Protein AF-A0A371HHB3-F1 (afdb_monomer)

Foldseek 3Di:
DADDDPPDAQQDDDDVPDAFKAKAFPCLCVVQVQDPLHEPARQQLQVLQVFGRHVAASLNSNLSLVQLLVCVVVVHDRHNQLSQQQAPNVHSQGDPPQDLPPVSNPRDPDRRNGMDIGGADPPGDSHPDPPDGRRHGDDTPPDPHDDLVNDDPSSVVVNVVVSPDDRHCVVVCVVVVHDSNVSSVVSVVVVVVVVVVVVVVVVPDDDDDDDDDDDDDD

Secondary structure (DSSP, 8-state):
-EEPPTT--TTPPPPTTPPPEEEEEHHHHHTT---SSBPHHHHHHHHHHT--TTTS-HHHHHHHHHHHHHHHHTTPPP-HHHHHTTS-TT--PPPTTT-TTGGG-SPP-SGGG-EEEEEPPTT--SBSS-SPP--S--PPP------GGGS-HHHHHHHHHHHTSPTTTHHHHHHTT--HHHHHHHHHHHHHHHHHHHHHHTTT--PPPPPPPPPPP-

pLDDT: mean 70.28, std 20.29, range [31.06, 95.81]

Structure (mmCIF, N/CA/C/O backbone):
data_AF-A0A371HHB3-F1
#
_entry.id   AF-A0A371HHB3-F1
#
loop_
_atom_site.group_PDB
_atom_site.id
_atom_site.type_symbol
_atom_site.label_atom_id
_atom_site.label_alt_id
_atom_site.label_comp_id
_atom_site.label_asym_id
_atom_site.label_entity_id
_atom_site.label_seq_id
_atom_site.pdbx_PDB_ins_code
_atom_site.Cartn_x
_atom_site.Cartn_y
_atom_site.Cartn_z
_atom_site.occupancy
_atom_site.B_iso_or_equiv
_atom_site.auth_seq_id
_atom_site.auth_comp_id
_atom_site.auth_asym_id
_atom_site.auth_atom_id
_atom_site.pdbx_PDB_model_num
ATOM 1 N N . MET A 1 1 ? -0.230 -6.325 -16.023 1.00 86.00 1 MET A N 1
ATOM 2 C CA . MET A 1 1 ? 0.873 -6.675 -15.095 1.00 86.00 1 MET A CA 1
ATOM 3 C C . MET A 1 1 ? 1.880 -7.528 -15.837 1.00 86.00 1 MET A C 1
ATOM 5 O O . MET A 1 1 ? 1.461 -8.357 -16.633 1.00 86.00 1 MET A O 1
ATOM 9 N N . VAL A 1 2 ? 3.174 -7.323 -15.610 1.00 89.88 2 VAL A N 1
ATOM 10 C CA . VAL A 1 2 ? 4.251 -8.042 -16.304 1.00 89.88 2 VAL A CA 1
ATOM 11 C C . VAL A 1 2 ? 5.181 -8.672 -15.269 1.00 89.88 2 VAL A C 1
ATOM 13 O O . VAL A 1 2 ? 5.512 -8.037 -14.265 1.00 89.88 2 VAL A O 1
ATOM 16 N N . ARG A 1 3 ? 5.600 -9.921 -15.506 1.00 88.19 3 ARG A N 1
ATOM 17 C CA . ARG A 1 3 ? 6.604 -10.589 -14.668 1.00 88.19 3 ARG A CA 1
ATOM 18 C C . ARG A 1 3 ? 7.957 -9.900 -14.805 1.00 88.19 3 ARG A C 1
ATOM 20 O O . ARG A 1 3 ? 8.366 -9.550 -15.910 1.00 88.19 3 ARG A O 1
ATOM 27 N N . CYS A 1 4 ? 8.645 -9.743 -13.682 1.00 89.75 4 CYS A N 1
ATOM 28 C CA . CYS A 1 4 ? 9.948 -9.095 -13.650 1.00 89.75 4 CYS A CA 1
ATOM 29 C C . CYS A 1 4 ? 11.053 -10.031 -14.160 1.00 89.75 4 CYS A C 1
ATOM 31 O O . CYS A 1 4 ? 10.990 -11.253 -13.995 1.00 89.75 4 CYS A O 1
ATOM 33 N N . GLY A 1 5 ? 12.082 -9.458 -14.784 1.00 87.25 5 GLY A N 1
ATOM 34 C CA . GLY A 1 5 ? 13.236 -10.220 -15.267 1.00 87.25 5 GLY A CA 1
ATOM 35 C C . GLY A 1 5 ? 1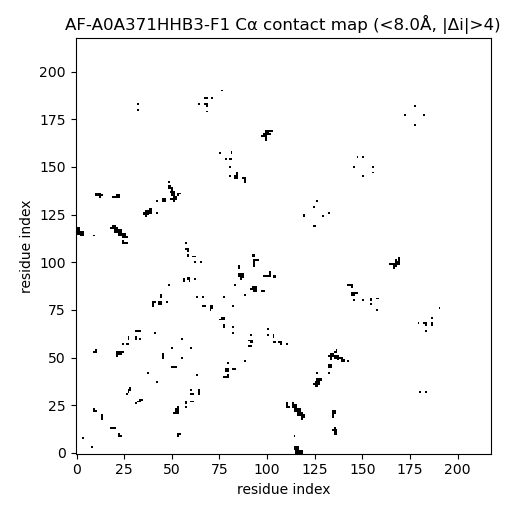4.143 -10.719 -14.132 1.00 87.25 5 GLY A C 1
ATOM 36 O O . GLY A 1 5 ? 14.167 -10.153 -13.045 1.00 87.25 5 GLY A O 1
ATOM 37 N N . LYS A 1 6 ? 14.992 -11.728 -14.394 1.00 85.75 6 LYS A N 1
ATOM 38 C CA . LYS A 1 6 ? 15.917 -12.306 -13.384 1.00 85.75 6 LYS A CA 1
ATOM 39 C C . LYS A 1 6 ? 16.879 -11.293 -12.739 1.00 85.75 6 LYS A C 1
ATOM 41 O O . LYS A 1 6 ? 17.333 -11.508 -11.622 1.00 85.75 6 LYS A O 1
ATOM 46 N N . LYS A 1 7 ? 17.230 -10.221 -13.457 1.00 89.19 7 LYS A N 1
ATOM 47 C CA . LYS A 1 7 ? 18.125 -9.148 -12.978 1.00 89.19 7 LYS A CA 1
ATOM 48 C C . LYS A 1 7 ? 17.366 -7.959 -12.385 1.00 89.19 7 LYS A C 1
ATOM 50 O O . LYS A 1 7 ? 17.982 -7.008 -11.916 1.00 89.19 7 LYS A O 1
ATOM 55 N N . GLU A 1 8 ? 16.044 -7.974 -12.466 1.00 91.69 8 GLU A N 1
ATOM 56 C CA . GLU A 1 8 ? 15.201 -6.882 -12.016 1.00 91.69 8 GLU A CA 1
ATOM 57 C C . GLU A 1 8 ? 14.979 -6.982 -10.510 1.00 91.69 8 GLU A C 1
ATOM 59 O O . GLU A 1 8 ? 14.873 -8.073 -9.952 1.00 91.69 8 GLU A O 1
ATOM 64 N N . ARG A 1 9 ? 14.954 -5.836 -9.834 1.00 92.12 9 ARG A N 1
ATOM 65 C CA . ARG A 1 9 ? 14.735 -5.753 -8.394 1.00 92.12 9 ARG A CA 1
ATOM 66 C C . ARG A 1 9 ? 13.567 -4.821 -8.144 1.00 92.12 9 ARG A C 1
ATOM 68 O O . ARG A 1 9 ? 13.422 -3.809 -8.823 1.00 92.12 9 ARG A O 1
ATOM 75 N N . VAL A 1 10 ? 12.793 -5.143 -7.115 1.00 92.62 10 VAL A N 1
ATOM 76 C CA . VAL A 1 10 ? 11.617 -4.376 -6.686 1.00 92.62 10 VAL A CA 1
ATOM 77 C C . VAL A 1 10 ? 11.928 -2.901 -6.366 1.00 92.62 10 VAL A C 1
ATOM 79 O O . VAL A 1 10 ? 11.041 -2.058 -6.409 1.00 92.62 10 VAL A O 1
ATOM 82 N N . CYS A 1 11 ? 13.191 -2.576 -6.072 1.00 92.12 11 CYS A N 1
ATOM 83 C CA . CYS A 1 11 ? 13.656 -1.223 -5.773 1.00 92.12 11 CYS A CA 1
ATOM 84 C C . CYS A 1 11 ? 14.168 -0.434 -6.988 1.00 92.12 11 CYS A C 1
ATOM 86 O O . CYS A 1 11 ? 14.592 0.707 -6.825 1.00 92.12 11 CYS A O 1
ATOM 88 N N . HIS A 1 12 ? 14.173 -1.014 -8.193 1.00 93.56 12 HIS A N 1
ATOM 89 C CA . HIS A 1 12 ? 14.644 -0.304 -9.380 1.00 93.56 12 HIS A CA 1
ATOM 90 C C . HIS A 1 12 ? 13.689 0.829 -9.782 1.00 93.56 12 HIS A C 1
ATOM 92 O O . HIS A 1 12 ? 12.468 0.701 -9.701 1.00 93.56 12 HIS A O 1
ATOM 98 N N . SER A 1 13 ? 14.263 1.920 -10.279 1.00 92.50 13 SER A N 1
ATOM 99 C CA . SER A 1 13 ? 13.524 3.017 -10.909 1.00 92.50 13 SER A CA 1
ATOM 100 C C . SER A 1 13 ? 13.445 2.825 -12.423 1.00 92.50 13 SER A C 1
ATOM 102 O O . SER A 1 13 ? 14.207 2.039 -12.994 1.00 92.50 13 SER A O 1
ATOM 104 N N . ALA A 1 14 ? 12.538 3.554 -13.076 1.00 91.25 14 ALA A N 1
ATOM 105 C CA . ALA A 1 14 ? 12.493 3.601 -14.535 1.00 91.25 14 ALA A CA 1
ATOM 106 C C . ALA A 1 14 ? 13.791 4.148 -15.130 1.00 91.25 14 ALA A C 1
ATOM 108 O O . ALA A 1 14 ? 14.405 5.074 -14.592 1.00 91.25 14 ALA A O 1
ATOM 109 N N . LYS A 1 15 ? 14.191 3.567 -16.262 1.00 90.62 15 LYS A N 1
ATOM 110 C CA . LYS A 1 15 ? 15.299 4.078 -17.071 1.00 90.62 15 LYS A CA 1
ATOM 111 C C . LYS A 1 15 ? 14.848 5.289 -17.889 1.00 90.62 15 LYS A C 1
ATOM 113 O O . LYS A 1 15 ? 13.656 5.504 -18.096 1.00 90.62 15 LYS A O 1
ATOM 118 N N . ALA A 1 16 ? 15.807 6.073 -18.380 1.00 90.50 16 ALA A N 1
ATOM 119 C CA . ALA A 1 16 ? 15.513 7.172 -19.295 1.00 90.50 16 ALA A CA 1
ATOM 120 C C . ALA A 1 16 ? 14.754 6.651 -20.531 1.00 90.50 16 ALA A C 1
ATOM 122 O O . ALA A 1 16 ? 15.181 5.676 -21.148 1.00 90.50 16 ALA A O 1
ATOM 123 N N . GLY A 1 17 ? 13.623 7.286 -20.853 1.00 87.38 17 GLY A N 1
ATOM 124 C CA . GLY A 1 17 ? 12.744 6.884 -21.957 1.00 87.38 17 GLY A CA 1
ATOM 125 C C . GLY A 1 17 ? 11.865 5.656 -21.686 1.00 87.38 17 GLY A C 1
ATOM 126 O O . GLY A 1 17 ? 11.185 5.199 -22.597 1.00 87.38 17 GLY A O 1
ATOM 127 N N . GLU A 1 18 ? 11.867 5.097 -20.469 1.00 88.69 18 GLU A N 1
ATOM 128 C CA . GLU A 1 18 ? 10.952 4.013 -20.096 1.00 88.69 18 GLU A CA 1
ATOM 129 C C . GLU A 1 18 ? 9.616 4.574 -19.591 1.00 88.69 18 GLU A C 1
ATOM 131 O O . GLU A 1 18 ? 9.581 5.494 -18.771 1.00 88.69 18 GLU A O 1
ATOM 136 N N . GLU A 1 19 ? 8.518 3.967 -20.044 1.00 88.25 19 GLU A N 1
ATOM 137 C CA . GLU A 1 19 ? 7.169 4.287 -19.574 1.00 88.25 19 GLU A CA 1
ATOM 138 C C . GLU A 1 19 ? 7.034 4.174 -18.044 1.00 88.25 19 GLU A C 1
ATOM 140 O O . GLU A 1 19 ? 7.590 3.241 -17.445 1.00 88.25 19 GLU A O 1
ATOM 145 N N . PRO A 1 20 ? 6.258 5.061 -17.388 1.00 88.25 20 PRO A N 1
ATOM 146 C CA . PRO A 1 20 ? 6.040 5.000 -15.950 1.00 88.25 20 PRO A CA 1
ATOM 147 C C . PRO A 1 20 ? 5.447 3.659 -15.504 1.00 88.25 20 PRO A C 1
ATOM 149 O O . PRO A 1 20 ? 4.460 3.162 -16.051 1.00 88.25 20 PRO A O 1
ATOM 152 N N . PHE A 1 21 ? 6.016 3.094 -14.443 1.00 92.44 21 PHE A N 1
ATOM 153 C CA . PHE A 1 21 ? 5.511 1.873 -13.827 1.00 92.44 21 PHE A CA 1
ATOM 154 C C . PHE A 1 21 ? 5.575 1.947 -12.306 1.00 92.44 21 PHE A C 1
ATOM 156 O O . PHE A 1 21 ? 6.268 2.790 -11.740 1.00 92.44 21 PHE A O 1
ATOM 163 N N . VAL A 1 22 ? 4.880 1.028 -11.643 1.00 94.00 22 VAL A N 1
ATOM 164 C CA . VAL A 1 22 ? 5.064 0.734 -10.218 1.00 94.00 22 VAL A CA 1
ATOM 165 C C . VAL A 1 22 ? 5.405 -0.739 -10.040 1.00 94.00 22 VAL A C 1
ATOM 167 O O . VAL A 1 22 ? 4.923 -1.594 -10.786 1.00 94.00 22 VAL A O 1
ATOM 170 N N . TYR A 1 23 ? 6.243 -1.048 -9.054 1.00 95.81 23 TYR A N 1
ATOM 171 C CA . TYR A 1 23 ? 6.384 -2.421 -8.574 1.00 95.81 23 TYR A CA 1
ATOM 172 C C . TYR A 1 23 ? 5.397 -2.700 -7.459 1.00 95.81 23 TYR A C 1
ATOM 174 O O . TYR A 1 23 ? 5.085 -1.813 -6.662 1.00 95.81 23 TYR A O 1
ATOM 182 N N . MET A 1 24 ? 4.989 -3.961 -7.355 1.00 95.00 24 MET A N 1
ATOM 183 C CA . MET A 1 24 ? 4.169 -4.439 -6.252 1.00 95.00 24 MET A CA 1
ATOM 184 C C . MET A 1 24 ? 4.330 -5.948 -6.067 1.00 95.00 24 MET A C 1
ATOM 186 O O . MET A 1 24 ? 4.592 -6.665 -7.034 1.00 95.00 24 MET A O 1
ATOM 190 N N . TYR A 1 25 ? 4.188 -6.435 -4.834 1.00 94.25 25 TYR A N 1
ATOM 191 C CA . TYR A 1 25 ? 4.210 -7.872 -4.562 1.00 94.25 25 TYR A CA 1
ATOM 192 C C . TYR A 1 25 ? 2.895 -8.525 -4.993 1.00 94.25 25 TYR A C 1
ATOM 194 O O . TYR A 1 25 ? 1.824 -7.973 -4.751 1.00 94.25 25 TYR A O 1
ATOM 202 N N . GLU A 1 26 ? 2.971 -9.715 -5.587 1.00 93.06 26 GLU A N 1
ATOM 203 C CA . GLU A 1 26 ? 1.796 -10.444 -6.089 1.00 93.06 26 GLU A CA 1
ATOM 204 C C . GLU A 1 26 ? 0.794 -10.753 -4.967 1.00 93.06 26 GLU A C 1
ATOM 206 O O . GLU A 1 26 ? -0.408 -10.567 -5.150 1.00 93.06 26 GLU A O 1
ATOM 211 N N . THR A 1 27 ? 1.295 -11.119 -3.778 1.00 89.25 27 THR A N 1
ATOM 212 C CA . THR A 1 27 ? 0.481 -11.395 -2.575 1.00 89.25 27 THR A CA 1
ATOM 213 C C . THR A 1 27 ? -0.476 -10.256 -2.228 1.00 89.25 27 THR A C 1
ATOM 215 O O . THR A 1 27 ? -1.581 -10.494 -1.753 1.00 89.25 27 THR A O 1
ATOM 218 N N . VAL A 1 28 ? -0.106 -9.007 -2.524 1.00 90.31 28 VAL A N 1
ATOM 219 C CA . VAL A 1 28 ? -0.945 -7.861 -2.173 1.00 90.31 28 VAL A CA 1
ATOM 220 C C . VAL A 1 28 ? -2.254 -7.857 -2.971 1.00 90.31 28 VAL A C 1
ATOM 222 O O . VAL A 1 28 ? -3.298 -7.483 -2.441 1.00 90.31 28 VAL A O 1
ATOM 225 N N . PHE A 1 29 ? -2.223 -8.351 -4.209 1.00 90.56 29 PHE A N 1
ATOM 226 C CA . PHE A 1 29 ? -3.426 -8.554 -5.015 1.00 90.56 29 PHE A CA 1
ATOM 227 C C . PHE A 1 29 ? -4.118 -9.871 -4.669 1.00 90.56 29 PHE A C 1
ATOM 229 O O . PHE A 1 29 ? -5.328 -9.894 -4.470 1.00 90.56 29 PHE A O 1
ATOM 236 N N . LEU A 1 30 ? -3.346 -10.960 -4.608 1.00 87.94 30 LEU A N 1
ATOM 237 C CA . LEU A 1 30 ? -3.886 -12.317 -4.505 1.00 87.94 30 LEU A CA 1
ATOM 238 C C . LEU A 1 30 ? -4.492 -12.614 -3.130 1.00 87.94 30 LEU A C 1
ATOM 240 O O . LEU A 1 30 ? -5.575 -13.188 -3.055 1.00 87.94 30 LEU A O 1
ATOM 244 N N . ASP A 1 31 ? -3.821 -12.192 -2.061 1.00 85.81 31 ASP A N 1
ATOM 245 C CA . ASP A 1 31 ? -4.180 -12.587 -0.697 1.00 85.81 31 ASP A CA 1
ATOM 246 C C . ASP A 1 31 ? -4.905 -11.470 0.052 1.00 85.81 31 ASP A C 1
ATOM 248 O O . ASP A 1 31 ? -5.771 -11.742 0.883 1.00 85.81 31 ASP A O 1
ATOM 252 N N . PHE A 1 32 ? -4.560 -10.207 -0.227 1.00 84.12 32 PHE A N 1
ATOM 253 C CA . PHE A 1 32 ? -5.156 -9.058 0.465 1.00 84.12 32 PHE A CA 1
ATOM 254 C C . PHE A 1 32 ? -6.222 -8.335 -0.357 1.00 84.12 32 PHE A C 1
ATOM 256 O O . PHE A 1 32 ? -6.914 -7.479 0.185 1.00 84.12 32 PHE A O 1
ATOM 263 N N . GLY A 1 33 ? -6.398 -8.676 -1.636 1.00 86.38 33 GLY A N 1
ATOM 264 C CA . GLY A 1 33 ? -7.476 -8.123 -2.455 1.00 86.38 33 GLY A CA 1
ATOM 265 C C . GLY A 1 33 ? -7.326 -6.634 -2.776 1.00 86.38 33 GLY A C 1
ATOM 266 O O . GLY A 1 33 ? -8.319 -5.979 -3.095 1.00 86.38 33 GLY A O 1
ATOM 267 N N . VAL A 1 34 ? -6.107 -6.085 -2.709 1.00 90.56 34 VAL A N 1
ATOM 268 C CA . VAL A 1 34 ? -5.832 -4.748 -3.254 1.00 90.56 34 VAL A CA 1
ATOM 269 C C . VAL A 1 34 ? -6.084 -4.789 -4.756 1.00 90.56 34 VAL A C 1
ATOM 271 O O . VAL A 1 34 ? -5.805 -5.786 -5.416 1.00 90.56 34 VAL A O 1
ATOM 274 N N . THR A 1 35 ? -6.619 -3.712 -5.319 1.00 91.62 35 THR A N 1
ATOM 275 C CA . THR A 1 35 ? -6.906 -3.628 -6.757 1.00 91.62 35 THR A CA 1
ATOM 276 C C . THR A 1 35 ? -6.441 -2.287 -7.297 1.00 91.62 35 THR A C 1
ATOM 278 O O . THR A 1 35 ? -6.228 -1.356 -6.529 1.00 91.62 35 THR A O 1
ATOM 281 N N . LEU A 1 36 ? -6.277 -2.201 -8.616 1.00 90.75 36 LEU A N 1
ATOM 282 C CA . LEU A 1 36 ? -5.957 -0.952 -9.296 1.00 90.75 36 LEU A CA 1
ATOM 283 C C . LEU A 1 36 ? -7.179 -0.410 -10.052 1.00 90.75 36 LEU A C 1
ATOM 285 O O . LEU A 1 36 ? -7.973 -1.218 -10.543 1.00 90.75 36 LEU A O 1
ATOM 289 N N . PRO A 1 37 ? -7.299 0.922 -10.200 1.00 91.88 37 PRO A N 1
ATOM 290 C CA . PRO A 1 37 ? -6.448 1.940 -9.570 1.00 91.88 37 PRO A CA 1
ATOM 291 C C . PRO A 1 37 ? -6.598 1.968 -8.035 1.00 91.88 37 PRO A C 1
ATOM 293 O O . PRO A 1 37 ? -7.651 1.596 -7.519 1.00 91.88 37 PRO A O 1
ATOM 296 N N . PHE A 1 38 ? -5.546 2.384 -7.319 1.00 91.81 38 PHE A N 1
ATOM 297 C CA . PHE A 1 38 ? -5.590 2.599 -5.869 1.00 91.81 38 PHE A CA 1
ATOM 298 C C . PHE A 1 38 ? -6.654 3.636 -5.522 1.00 91.81 38 PHE A C 1
ATOM 300 O O . PHE A 1 38 ? -6.785 4.652 -6.217 1.00 91.81 38 PHE A O 1
ATOM 307 N N . ASP A 1 39 ? -7.393 3.389 -4.444 1.00 90.81 39 ASP A N 1
ATOM 308 C CA . ASP A 1 39 ? -8.378 4.354 -3.963 1.00 90.81 39 ASP A CA 1
ATOM 309 C C . ASP A 1 39 ? -7.726 5.531 -3.218 1.00 90.81 39 ASP A C 1
ATOM 311 O O . ASP A 1 39 ? -6.532 5.522 -2.916 1.00 90.81 39 ASP A O 1
ATOM 315 N N . PHE A 1 4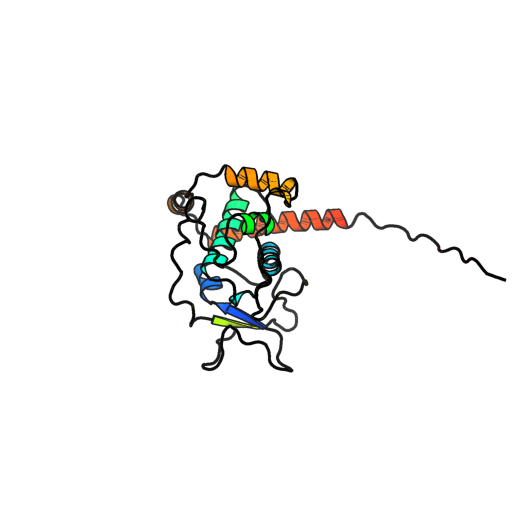0 ? -8.519 6.568 -2.933 1.00 90.31 40 PHE A N 1
ATOM 316 C CA . PHE A 1 40 ? -8.042 7.778 -2.256 1.00 90.31 40 PHE A CA 1
ATOM 317 C C . PHE A 1 40 ? -7.356 7.481 -0.920 1.00 90.31 40 PHE A C 1
ATOM 319 O O . PHE A 1 40 ? -6.317 8.053 -0.617 1.00 90.31 40 PHE A O 1
ATOM 326 N N . PHE A 1 41 ? -7.898 6.550 -0.140 1.00 89.62 41 PHE A N 1
ATOM 327 C CA . PHE A 1 41 ? -7.367 6.236 1.178 1.00 89.62 41 PHE A CA 1
ATOM 328 C C . PHE A 1 41 ? -6.016 5.511 1.095 1.00 89.62 41 PHE A C 1
ATOM 330 O O . PHE A 1 41 ? -5.088 5.840 1.833 1.00 89.62 41 PHE A O 1
ATOM 337 N N . GLU A 1 42 ? -5.874 4.550 0.182 1.00 91.88 42 GLU A N 1
ATOM 338 C CA . GLU A 1 42 ? -4.604 3.861 -0.074 1.00 91.88 42 GLU A CA 1
ATOM 339 C C . GLU A 1 42 ? -3.524 4.843 -0.553 1.00 91.88 42 GLU A C 1
ATOM 341 O O . GLU A 1 42 ? -2.379 4.784 -0.095 1.00 91.88 42 GLU A O 1
ATOM 346 N N . VAL A 1 43 ? -3.899 5.775 -1.433 1.00 91.62 43 VAL A N 1
ATOM 347 C CA . VAL A 1 43 ? -3.019 6.840 -1.934 1.00 91.62 43 VAL A CA 1
ATOM 348 C C . VAL A 1 43 ? -2.591 7.779 -0.809 1.00 91.62 43 VAL A C 1
ATOM 350 O O . VAL A 1 43 ? -1.391 7.998 -0.643 1.00 91.62 43 VAL A O 1
ATOM 353 N N . ASP A 1 44 ? -3.530 8.249 0.015 1.00 89.44 44 ASP A N 1
ATOM 354 C CA . ASP A 1 44 ? -3.252 9.135 1.149 1.00 89.44 44 ASP A CA 1
ATOM 355 C C . ASP A 1 44 ? -2.291 8.489 2.152 1.00 89.44 44 ASP A C 1
ATOM 357 O O . ASP A 1 44 ? -1.374 9.143 2.653 1.00 89.44 44 ASP A O 1
ATOM 361 N N . VAL A 1 45 ? -2.454 7.189 2.432 1.00 88.81 45 VAL A N 1
ATOM 362 C CA . VAL A 1 45 ? -1.530 6.450 3.305 1.00 88.81 45 VAL A CA 1
ATOM 363 C C . VAL A 1 45 ? -0.129 6.415 2.696 1.00 88.81 45 VAL A C 1
ATOM 365 O O . VAL A 1 45 ? 0.847 6.716 3.384 1.00 88.81 45 VAL A O 1
ATOM 368 N N . LEU A 1 46 ? 0.002 6.096 1.407 1.00 90.25 46 LEU A N 1
ATOM 369 C CA . LEU A 1 46 ? 1.303 6.063 0.733 1.00 90.25 46 LEU A CA 1
ATOM 370 C C . LEU A 1 46 ? 1.960 7.450 0.652 1.00 90.25 46 LEU A C 1
ATOM 372 O O . LEU A 1 46 ? 3.176 7.559 0.827 1.00 90.25 46 LEU A O 1
ATOM 376 N N . HIS A 1 47 ? 1.184 8.516 0.437 1.00 88.81 47 HIS A N 1
ATOM 377 C CA . HIS A 1 47 ? 1.679 9.895 0.462 1.00 88.81 47 HIS A CA 1
ATOM 378 C C . HIS A 1 47 ? 2.131 10.319 1.850 1.00 88.81 47 HIS A C 1
ATOM 380 O O . HIS A 1 47 ? 3.223 10.872 1.980 1.00 88.81 47 HIS A O 1
ATOM 386 N N . MET A 1 48 ? 1.341 10.013 2.877 1.00 86.19 48 MET A N 1
ATOM 387 C CA . MET A 1 48 ? 1.680 10.312 4.266 1.00 86.19 48 MET A CA 1
ATOM 388 C C . MET A 1 48 ? 2.967 9.606 4.697 1.00 86.19 48 MET A C 1
ATOM 390 O O . MET A 1 48 ? 3.809 10.201 5.368 1.00 86.19 48 MET A O 1
ATOM 394 N N . LEU A 1 49 ? 3.146 8.354 4.272 1.00 84.31 49 LEU A N 1
ATOM 395 C CA . LEU A 1 49 ? 4.371 7.594 4.507 1.00 84.31 49 LEU A CA 1
ATOM 396 C C . LEU A 1 49 ? 5.525 8.035 3.594 1.00 84.31 49 LEU A C 1
ATOM 398 O O . LEU A 1 49 ? 6.680 7.761 3.898 1.00 84.31 49 LEU A O 1
ATOM 402 N N . GLY A 1 50 ? 5.240 8.698 2.473 1.00 88.94 50 GLY A N 1
ATOM 403 C CA . GLY A 1 50 ? 6.228 9.131 1.486 1.00 88.94 50 GLY A CA 1
ATOM 404 C C . GLY A 1 50 ? 6.845 8.001 0.649 1.00 88.94 50 GLY A C 1
ATOM 405 O O . GLY A 1 50 ? 7.787 8.259 -0.108 1.00 88.94 50 GLY A O 1
ATOM 406 N N . ILE A 1 51 ? 6.315 6.779 0.729 1.00 90.50 51 ILE A N 1
ATOM 407 C CA . ILE A 1 51 ? 6.912 5.561 0.158 1.00 90.50 51 ILE A CA 1
ATOM 408 C C . ILE A 1 51 ? 6.150 5.034 -1.061 1.00 90.50 51 ILE A C 1
ATOM 410 O O . ILE A 1 51 ? 4.956 5.268 -1.216 1.00 90.50 51 ILE A O 1
ATOM 414 N N . ALA A 1 52 ? 6.830 4.272 -1.919 1.00 93.81 52 ALA A N 1
ATOM 415 C CA . ALA A 1 52 ? 6.190 3.580 -3.038 1.00 93.81 52 ALA A CA 1
ATOM 416 C C . ALA A 1 52 ? 5.380 2.345 -2.599 1.00 93.81 52 ALA A C 1
ATOM 418 O O . ALA A 1 52 ? 5.720 1.726 -1.587 1.00 93.81 52 ALA A O 1
ATOM 419 N N . PRO A 1 53 ? 4.382 1.896 -3.393 1.00 94.31 53 PRO A N 1
ATOM 420 C CA . PRO A 1 53 ? 3.565 0.719 -3.081 1.00 94.31 53 PRO A CA 1
ATOM 421 C C . PRO A 1 53 ? 4.354 -0.534 -2.690 1.00 94.31 53 PRO A C 1
ATOM 423 O O . PRO A 1 53 ? 3.972 -1.251 -1.768 1.00 94.31 53 PRO A O 1
ATOM 426 N N . SER A 1 54 ? 5.472 -0.799 -3.372 1.00 93.69 54 SER A N 1
ATOM 427 C CA . SER A 1 54 ? 6.328 -1.961 -3.100 1.00 93.69 54 SER A CA 1
ATOM 428 C C . SER A 1 54 ? 7.268 -1.810 -1.905 1.00 93.69 54 SER A C 1
ATOM 430 O O . SER A 1 54 ? 7.848 -2.805 -1.467 1.00 93.69 54 SER A O 1
ATOM 432 N N . GLN A 1 55 ? 7.459 -0.593 -1.392 1.00 92.88 55 GLN A N 1
ATOM 433 C CA . GLN A 1 55 ? 8.191 -0.380 -0.142 1.00 92.88 55 GLN A CA 1
ATOM 434 C C . GLN A 1 55 ? 7.334 -0.752 1.062 1.00 92.88 55 GLN A C 1
ATOM 436 O O . GLN A 1 55 ? 7.868 -1.180 2.085 1.00 92.88 55 GLN A O 1
ATOM 441 N N . LEU A 1 56 ? 6.012 -0.615 0.938 1.00 90.25 56 LEU A N 1
ATOM 442 C CA . LEU A 1 56 ? 5.091 -1.040 1.973 1.00 90.25 56 LEU A CA 1
ATOM 443 C C . LEU A 1 56 ? 5.096 -2.572 2.078 1.00 90.25 56 LEU A C 1
ATOM 445 O O . LEU A 1 56 ? 4.844 -3.295 1.111 1.00 90.25 56 LEU A O 1
ATOM 449 N N . HIS A 1 57 ? 5.403 -3.070 3.275 1.00 87.38 57 HIS A N 1
ATOM 450 C CA . HIS A 1 57 ? 5.435 -4.502 3.559 1.00 87.38 57 HIS A CA 1
ATOM 451 C C . HIS A 1 57 ? 4.042 -5.135 3.354 1.00 87.38 57 HIS A C 1
ATOM 453 O O . HIS A 1 57 ? 3.046 -4.490 3.685 1.00 87.38 57 HIS A O 1
ATOM 459 N N . PRO A 1 58 ? 3.940 -6.404 2.906 1.00 86.81 58 PRO A N 1
ATOM 460 C CA . PRO A 1 58 ? 2.673 -7.139 2.821 1.00 86.81 58 PRO A CA 1
ATOM 461 C C . PRO A 1 58 ? 1.774 -7.003 4.060 1.00 86.81 58 PRO A C 1
ATOM 463 O O . PRO A 1 58 ? 0.602 -6.679 3.929 1.00 86.81 58 PRO A O 1
ATOM 466 N N . ASN A 1 59 ? 2.325 -7.146 5.269 1.00 80.69 59 ASN A N 1
ATOM 467 C CA . ASN A 1 59 ? 1.571 -6.920 6.515 1.00 80.69 59 ASN A CA 1
ATOM 468 C C . ASN A 1 59 ? 0.951 -5.518 6.608 1.00 80.69 59 ASN A C 1
ATOM 470 O O . ASN A 1 59 ? -0.167 -5.394 7.092 1.00 80.69 59 ASN A O 1
ATOM 474 N N . GLY A 1 60 ? 1.638 -4.486 6.115 1.00 82.75 60 GLY A N 1
ATOM 475 C CA . GLY A 1 60 ? 1.089 -3.135 6.087 1.00 82.75 60 GLY A CA 1
ATOM 476 C C . GLY A 1 60 ? -0.062 -2.986 5.108 1.00 82.75 60 GLY A C 1
ATOM 477 O O . GLY A 1 60 ? -1.076 -2.387 5.441 1.00 82.75 60 GLY A O 1
ATOM 478 N N . TRP A 1 61 ? 0.034 -3.614 3.937 1.00 88.75 61 TRP A N 1
ATOM 479 C CA . TRP A 1 61 ? -1.104 -3.703 3.021 1.00 88.75 61 TRP A CA 1
ATOM 480 C C . TRP A 1 61 ? -2.289 -4.452 3.636 1.00 88.75 61 TRP A C 1
ATOM 482 O O . TRP A 1 61 ? -3.429 -4.011 3.510 1.00 88.75 61 TRP A O 1
ATOM 492 N N . ALA A 1 62 ? -2.029 -5.547 4.349 1.00 82.62 62 ALA A N 1
ATOM 493 C CA . ALA A 1 62 ? -3.065 -6.298 5.044 1.00 82.62 62 ALA A CA 1
ATOM 494 C C . ALA A 1 62 ? -3.740 -5.463 6.150 1.00 82.62 62 ALA A C 1
ATOM 496 O O . ALA A 1 62 ? -4.965 -5.478 6.267 1.00 82.62 62 ALA A O 1
ATOM 497 N N . ALA A 1 63 ? -2.963 -4.680 6.906 1.00 80.69 63 ALA A N 1
ATOM 498 C CA . ALA A 1 63 ? -3.475 -3.748 7.907 1.00 80.69 63 ALA A CA 1
ATOM 499 C C . ALA A 1 63 ? -4.357 -2.653 7.283 1.00 80.69 63 ALA A C 1
ATOM 501 O O . ALA A 1 63 ? -5.458 -2.409 7.776 1.00 80.69 63 ALA A O 1
ATOM 502 N N . ILE A 1 64 ? -3.939 -2.065 6.154 1.00 86.00 64 ILE A N 1
ATOM 503 C CA . ILE A 1 64 ? -4.746 -1.099 5.387 1.00 86.00 64 ILE A CA 1
ATOM 504 C C . ILE A 1 64 ? -6.100 -1.712 5.000 1.00 86.00 64 ILE A C 1
ATOM 506 O O . ILE A 1 64 ? -7.139 -1.099 5.241 1.00 86.00 64 ILE A O 1
ATOM 510 N N . GLN A 1 65 ? -6.122 -2.932 4.452 1.00 86.00 65 GLN A N 1
ATOM 511 C CA . GLN A 1 65 ? -7.380 -3.584 4.055 1.00 86.00 65 GLN A CA 1
ATOM 512 C C . GLN A 1 65 ? -8.267 -3.928 5.255 1.00 86.00 65 GLN A C 1
ATOM 514 O O . GLN A 1 65 ? -9.477 -3.701 5.226 1.00 86.00 65 GLN A O 1
ATOM 519 N N . ALA A 1 66 ? -7.675 -4.429 6.337 1.00 79.38 66 ALA A N 1
ATOM 520 C CA . ALA A 1 66 ? -8.411 -4.734 7.555 1.00 79.38 66 ALA A CA 1
ATOM 521 C C . ALA A 1 66 ? -9.003 -3.465 8.196 1.00 79.38 66 ALA A C 1
ATOM 523 O O . ALA A 1 66 ? -10.140 -3.480 8.671 1.00 79.38 66 ALA A O 1
ATOM 524 N N . PHE A 1 67 ? -8.282 -2.343 8.140 1.00 81.62 67 PHE A N 1
ATOM 525 C CA . PHE A 1 67 ? -8.778 -1.048 8.590 1.00 81.62 67 PHE A CA 1
ATOM 526 C C . PHE A 1 67 ? -9.967 -0.556 7.759 1.00 81.62 67 PHE A C 1
ATOM 528 O O . PHE A 1 67 ? -10.969 -0.147 8.340 1.00 81.62 67 PHE A O 1
ATOM 535 N N . LYS A 1 68 ? -9.920 -0.672 6.422 1.00 84.06 68 LYS A N 1
ATOM 536 C CA . LYS A 1 68 ? -11.062 -0.328 5.545 1.00 84.06 68 LYS A CA 1
ATOM 537 C C . LYS A 1 68 ? -12.325 -1.083 5.947 1.00 84.06 68 LYS A C 1
ATOM 539 O O . LYS A 1 68 ? -13.403 -0.500 5.998 1.00 84.06 68 LYS A O 1
ATOM 544 N N . VAL A 1 69 ? -12.180 -2.369 6.262 1.00 81.12 69 VAL A N 1
ATOM 545 C CA . VAL A 1 69 ? -13.279 -3.217 6.736 1.00 81.12 69 VAL A CA 1
ATOM 546 C C . VAL A 1 69 ? -13.833 -2.732 8.075 1.00 81.12 69 VAL A C 1
ATOM 548 O O . VAL A 1 69 ? -15.047 -2.623 8.220 1.00 81.12 69 VAL A O 1
ATOM 551 N N . VAL A 1 70 ? -12.973 -2.414 9.044 1.00 77.69 70 VAL A N 1
ATOM 552 C CA . VAL A 1 70 ? -13.420 -1.898 10.348 1.00 77.69 70 VAL A CA 1
ATOM 553 C C . VAL A 1 70 ? -14.150 -0.564 10.193 1.00 77.69 70 VAL A C 1
ATOM 555 O O . VAL A 1 70 ? -15.242 -0.411 10.731 1.00 77.69 70 VAL A O 1
ATOM 558 N N . CYS A 1 71 ? -13.593 0.369 9.419 1.00 79.94 71 CYS A N 1
ATOM 559 C CA . CYS A 1 71 ? -14.233 1.647 9.116 1.00 79.94 71 CYS A CA 1
ATOM 560 C C . CYS A 1 71 ? -15.601 1.462 8.458 1.00 79.94 71 CYS A C 1
ATOM 562 O O . CYS A 1 71 ? -16.556 2.113 8.869 1.00 79.94 71 CYS A O 1
ATOM 564 N N . LEU A 1 72 ? -15.725 0.524 7.513 1.00 81.88 72 LEU A N 1
ATOM 565 C CA . LEU A 1 72 ? -17.009 0.210 6.892 1.00 81.88 72 LEU A CA 1
ATOM 566 C C . LEU A 1 72 ? -18.046 -0.259 7.916 1.00 81.88 72 LEU A C 1
ATOM 568 O O . LEU A 1 72 ? -19.172 0.223 7.901 1.00 81.88 72 LEU A O 1
ATOM 572 N N . VAL A 1 73 ? -17.676 -1.202 8.788 1.00 76.31 73 VAL A N 1
ATOM 573 C CA . VAL A 1 73 ? -18.582 -1.750 9.812 1.00 76.31 73 VAL A CA 1
ATOM 574 C C . VAL A 1 73 ? -19.016 -0.674 10.810 1.00 76.31 73 VAL A C 1
ATOM 576 O O . VAL A 1 73 ? -20.122 -0.737 11.333 1.00 76.31 73 VAL A O 1
ATOM 579 N N . LEU A 1 74 ? -18.155 0.311 11.059 1.00 76.50 74 LEU A N 1
ATOM 580 C CA . LEU A 1 74 ? -18.437 1.451 11.929 1.00 76.50 74 LEU A CA 1
ATOM 581 C C . LEU A 1 74 ? -19.068 2.649 11.211 1.00 76.50 74 LEU A C 1
ATOM 583 O O . LEU A 1 74 ? -19.303 3.668 11.851 1.00 76.50 74 LEU A O 1
ATOM 587 N N . GLU A 1 75 ? -19.305 2.553 9.901 1.00 82.62 75 GLU A N 1
ATOM 588 C CA . GLU A 1 75 ? -19.820 3.639 9.052 1.00 82.62 75 GLU A CA 1
ATOM 589 C C . GLU A 1 75 ? -18.968 4.928 9.060 1.00 82.62 75 GLU A C 1
ATOM 591 O O . GLU A 1 75 ? -19.424 6.013 8.670 1.00 82.62 75 GLU A O 1
ATOM 596 N N . VAL A 1 76 ? -17.694 4.785 9.431 1.00 80.25 76 VAL A N 1
ATOM 597 C CA . VAL A 1 76 ? -16.678 5.840 9.448 1.00 80.25 76 VAL A CA 1
ATOM 598 C C . VAL A 1 76 ? -15.900 5.834 8.138 1.00 80.25 76 VAL A C 1
ATOM 600 O O . VAL A 1 76 ? -15.628 4.784 7.554 1.00 80.25 76 VAL A O 1
ATOM 603 N N . LEU A 1 77 ? -15.503 7.016 7.669 1.00 83.56 77 LEU A N 1
ATOM 604 C CA . LEU A 1 77 ? -14.652 7.120 6.491 1.00 83.56 77 LEU A CA 1
ATOM 605 C C . LEU A 1 77 ? -13.198 6.768 6.864 1.00 83.56 77 LEU A C 1
ATOM 607 O O . LEU A 1 77 ? -12.646 7.364 7.790 1.00 83.56 77 LEU A O 1
ATOM 611 N N . PRO A 1 78 ? -12.539 5.828 6.164 1.00 83.62 78 PRO A N 1
ATOM 612 C CA . PRO A 1 78 ? -11.137 5.543 6.430 1.00 83.62 78 PRO A CA 1
ATOM 613 C C . PRO A 1 78 ? -10.266 6.758 6.076 1.00 83.62 78 PRO A C 1
ATOM 615 O O . PRO A 1 78 ? -10.432 7.366 5.021 1.00 83.62 78 PRO A O 1
ATOM 618 N N . SER A 1 79 ? -9.323 7.104 6.957 1.00 82.00 79 SER A N 1
ATOM 619 C CA . SER A 1 79 ? -8.410 8.241 6.790 1.00 82.00 79 SER A CA 1
ATOM 620 C C . SER A 1 79 ? -6.975 7.846 7.134 1.00 82.00 79 SER A C 1
ATOM 622 O O . SER A 1 79 ? -6.730 7.123 8.102 1.00 82.00 79 SER A O 1
ATOM 624 N N . ALA A 1 80 ? -6.003 8.349 6.369 1.00 79.38 80 ALA A N 1
ATOM 625 C CA . ALA A 1 80 ? -4.584 8.092 6.615 1.00 79.38 80 ALA A CA 1
ATOM 626 C C . ALA A 1 80 ? -4.111 8.595 7.995 1.00 79.38 80 ALA A C 1
ATOM 628 O O . ALA A 1 80 ? -3.214 8.025 8.617 1.00 79.38 80 ALA A O 1
ATOM 629 N N . SER A 1 81 ? -4.741 9.646 8.522 1.00 70.75 81 SER A N 1
ATOM 630 C CA . SER A 1 81 ? -4.404 10.204 9.834 1.00 70.75 81 SER A CA 1
ATOM 631 C C . SER A 1 81 ? -4.800 9.282 10.990 1.00 70.75 81 SER A C 1
ATOM 633 O O . SER A 1 81 ? -4.118 9.251 12.014 1.00 70.75 81 SER A O 1
ATOM 635 N N . THR A 1 82 ? -5.889 8.523 10.841 1.00 65.94 82 THR A N 1
ATOM 636 C CA . THR A 1 82 ? -6.378 7.597 11.873 1.00 65.94 82 THR A CA 1
ATOM 637 C C . THR A 1 82 ? -5.733 6.213 11.765 1.00 65.94 82 THR A C 1
ATOM 639 O O . THR A 1 82 ? -5.591 5.543 12.790 1.00 65.94 82 THR A O 1
ATOM 642 N N . THR A 1 83 ? -5.247 5.807 10.583 1.00 61.19 83 THR A N 1
ATOM 643 C CA . THR A 1 83 ? -4.441 4.580 10.431 1.00 61.19 83 THR A CA 1
ATOM 644 C C . THR A 1 83 ? -3.044 4.705 11.014 1.00 61.19 83 THR A C 1
ATOM 646 O O . THR A 1 83 ? -2.625 3.870 11.813 1.00 61.19 83 THR A O 1
ATOM 649 N N . THR A 1 84 ? -2.315 5.754 10.633 1.00 57.72 84 THR A N 1
ATOM 650 C CA . THR A 1 84 ? -0.890 5.916 10.965 1.00 57.72 84 THR A CA 1
ATOM 651 C C . THR A 1 84 ? -0.641 6.237 12.435 1.00 57.72 84 THR A C 1
ATOM 653 O O . THR A 1 84 ? 0.466 6.050 12.932 1.00 57.72 84 THR A O 1
ATOM 656 N N . LEU A 1 85 ? -1.672 6.671 13.164 1.00 54.00 85 LEU A N 1
ATOM 657 C CA . LEU A 1 85 ? -1.610 6.856 14.611 1.00 54.00 85 LEU A CA 1
ATOM 658 C C . LEU A 1 85 ? -1.587 5.522 15.384 1.00 54.00 85 LEU A C 1
ATOM 660 O O . LEU A 1 85 ? -1.100 5.481 16.513 1.00 54.00 85 LEU A O 1
ATOM 664 N N . ARG A 1 86 ? -2.110 4.429 14.808 1.00 52.16 86 ARG A N 1
ATOM 665 C CA . ARG A 1 86 ? -2.156 3.114 15.474 1.00 52.16 86 ARG A CA 1
ATOM 666 C C . ARG A 1 86 ? -0.918 2.249 15.229 1.00 52.16 86 ARG A C 1
ATOM 668 O O . ARG A 1 86 ? -0.691 1.319 16.003 1.00 52.16 86 ARG A O 1
ATOM 675 N N . GLU A 1 87 ? -0.122 2.536 14.201 1.00 50.19 87 GLU A N 1
ATOM 676 C CA . GLU A 1 87 ? 0.956 1.654 13.740 1.00 50.19 87 GLU A CA 1
ATOM 677 C C . GLU A 1 87 ? 2.282 2.411 13.607 1.00 50.19 87 GLU A C 1
ATOM 679 O O . GLU A 1 87 ? 2.373 3.460 12.973 1.00 50.19 87 GLU A O 1
ATOM 684 N N . SER A 1 88 ? 3.330 1.902 14.262 1.00 43.16 88 SER A N 1
ATOM 685 C CA . SER A 1 88 ? 4.651 2.534 14.260 1.00 43.16 88 SER A CA 1
ATOM 686 C C . SER A 1 88 ? 5.300 2.399 12.887 1.00 43.16 88 SER A C 1
ATOM 688 O O . SER A 1 88 ? 5.222 1.385 12.217 1.00 43.16 88 SER A O 1
ATOM 690 N N . ILE A 1 89 ? 6.015 3.420 12.459 1.00 44.25 89 ILE A N 1
ATOM 691 C CA . ILE A 1 89 ? 6.163 3.701 11.027 1.00 44.25 89 ILE A CA 1
ATOM 692 C C . ILE A 1 89 ? 7.330 2.908 10.414 1.00 44.25 89 ILE A C 1
ATOM 694 O O . ILE A 1 89 ? 7.494 2.819 9.203 1.00 44.25 89 ILE A O 1
ATOM 698 N N . ASN A 1 90 ? 8.118 2.243 11.258 1.00 39.59 90 ASN A N 1
ATOM 699 C CA . ASN A 1 90 ? 9.212 1.388 10.810 1.00 39.59 90 ASN A CA 1
ATOM 700 C C . ASN A 1 90 ? 8.732 -0.014 10.420 1.00 39.59 90 ASN A C 1
ATOM 702 O O . ASN A 1 90 ? 9.445 -0.735 9.728 1.00 39.59 90 ASN A O 1
ATOM 706 N N . GLN A 1 91 ? 7.535 -0.403 10.858 1.00 47.19 91 GLN A N 1
ATOM 707 C CA . GLN A 1 91 ? 6.874 -1.653 10.522 1.00 47.19 91 GLN A CA 1
ATOM 708 C C . GLN A 1 91 ? 5.387 -1.403 10.767 1.00 47.19 91 GLN A C 1
ATOM 710 O O . GLN A 1 91 ? 5.023 -1.257 11.929 1.00 47.19 91 GLN A O 1
ATOM 715 N N . LEU A 1 92 ? 4.518 -1.435 9.747 1.00 47.16 92 LEU A N 1
ATOM 716 C CA . LEU A 1 92 ? 3.085 -1.724 9.961 1.00 47.16 92 LEU A CA 1
ATOM 717 C C . LEU A 1 92 ? 2.920 -3.171 10.490 1.00 47.16 92 LEU A C 1
ATOM 719 O O . LEU A 1 92 ? 2.294 -4.043 9.890 1.00 47.16 92 LEU A O 1
ATOM 723 N N . ALA A 1 93 ? 3.616 -3.456 11.582 1.00 38.47 93 ALA A N 1
ATOM 724 C CA . ALA A 1 93 ? 3.417 -4.530 12.503 1.00 38.47 93 ALA A CA 1
ATOM 725 C C . ALA A 1 93 ? 2.527 -3.925 13.599 1.00 38.47 93 ALA A C 1
ATOM 727 O O . ALA A 1 93 ? 2.858 -2.868 14.147 1.00 38.47 93 ALA A O 1
ATOM 728 N N . PRO A 1 94 ? 1.397 -4.566 13.917 1.00 38.50 94 PRO A N 1
ATOM 729 C CA . PRO A 1 94 ? 0.534 -4.137 15.004 1.00 38.50 94 PRO A CA 1
ATOM 730 C C . PRO A 1 94 ? 1.357 -3.982 16.287 1.00 38.50 94 PRO A C 1
ATOM 732 O O . PRO A 1 94 ? 2.069 -4.908 16.683 1.00 38.50 94 PRO A O 1
ATOM 735 N N . LEU A 1 95 ? 1.270 -2.816 16.931 1.00 37.66 95 LEU A N 1
ATOM 736 C CA . LEU A 1 95 ? 1.965 -2.554 18.189 1.00 37.66 95 LEU A CA 1
ATOM 737 C C . LEU A 1 95 ? 1.567 -3.629 19.227 1.00 37.66 95 LEU A C 1
ATOM 739 O O . LEU A 1 95 ? 0.367 -3.883 19.418 1.00 37.66 95 LEU A O 1
ATOM 743 N N . PRO A 1 96 ? 2.530 -4.272 19.913 1.00 35.78 96 PRO A N 1
ATOM 744 C CA . PRO A 1 96 ? 2.204 -5.195 20.986 1.00 35.78 96 PRO A CA 1
ATOM 745 C C . PRO 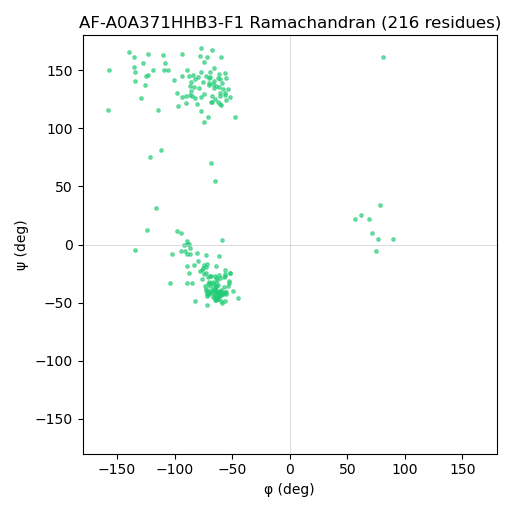A 1 96 ? 1.536 -4.398 22.114 1.00 35.78 96 PRO A C 1
ATOM 747 O O . PRO A 1 96 ? 2.084 -3.410 22.592 1.00 35.78 96 PRO A O 1
ATOM 750 N N . ASN A 1 97 ? 0.337 -4.834 22.507 1.00 43.09 97 ASN A N 1
ATOM 751 C CA . ASN A 1 97 ? -0.546 -4.279 23.549 1.00 43.09 97 ASN A CA 1
ATOM 752 C C . ASN A 1 97 ? -1.587 -3.208 23.163 1.00 43.09 97 ASN A C 1
ATOM 754 O O . ASN A 1 97 ? -2.330 -2.781 24.046 1.00 43.09 97 ASN A O 1
ATOM 758 N N . THR A 1 98 ? -1.763 -2.844 21.885 1.00 47.47 98 THR A N 1
ATOM 759 C CA . THR A 1 98 ? -2.861 -1.921 21.479 1.00 47.47 98 THR A CA 1
ATOM 760 C C . THR A 1 98 ? -3.673 -2.341 20.242 1.00 47.47 98 THR A C 1
ATOM 762 O O . THR A 1 98 ? -4.653 -1.678 19.901 1.00 47.47 98 THR A O 1
ATOM 765 N N . GLY A 1 99 ? -3.315 -3.430 19.555 1.00 53.25 99 GLY A N 1
ATOM 766 C CA . GLY A 1 99 ? -3.810 -3.694 18.199 1.00 53.25 99 GLY A CA 1
ATOM 767 C C . GLY A 1 99 ? -5.177 -4.387 18.083 1.00 53.25 99 GLY A C 1
ATOM 768 O O . GLY A 1 99 ? -5.370 -5.503 18.562 1.00 53.25 99 GLY A O 1
ATOM 769 N N . LEU A 1 100 ? -6.085 -3.796 17.300 1.00 50.88 100 LEU A N 1
ATOM 770 C CA . LEU A 1 100 ? -7.236 -4.481 16.681 1.00 50.88 100 LEU A CA 1
ATOM 771 C C . LEU A 1 100 ? -6.811 -5.682 15.816 1.00 50.88 100 LEU A C 1
ATOM 773 O O . LEU A 1 100 ? -7.543 -6.661 15.690 1.00 50.88 100 LEU A O 1
ATOM 777 N N . PHE A 1 101 ? -5.589 -5.622 15.289 1.00 55.16 101 PHE A N 1
ATOM 778 C CA . PHE A 1 101 ? -5.081 -6.450 14.201 1.00 55.16 101 PHE A CA 1
ATOM 779 C C . PHE A 1 101 ? -3.922 -7.364 14.616 1.00 55.16 101 PHE A C 1
ATOM 781 O O . PHE A 1 101 ? -3.070 -7.684 13.797 1.00 55.16 101 PHE A O 1
ATOM 788 N N . THR A 1 102 ? -3.871 -7.828 15.871 1.00 53.78 102 THR A N 1
ATOM 789 C CA . THR A 1 102 ? -2.781 -8.700 16.369 1.00 53.78 102 THR A CA 1
ATOM 790 C C . THR A 1 102 ? -2.501 -9.934 15.499 1.00 53.78 102 THR A C 1
ATOM 792 O O . THR A 1 102 ? -1.370 -10.409 15.474 1.00 53.78 102 THR A O 1
ATOM 795 N N . SER A 1 103 ? -3.469 -10.428 14.719 1.00 47.00 103 SER A N 1
ATOM 796 C CA . SER A 1 103 ? -3.259 -11.519 13.755 1.00 47.00 103 SER A CA 1
ATOM 797 C C . SER A 1 103 ? -2.296 -11.188 12.602 1.00 47.00 103 SER A C 1
ATOM 799 O O . SER A 1 103 ? -1.747 -12.112 12.011 1.00 47.00 103 SER A O 1
ATOM 801 N N . TYR A 1 104 ? -2.031 -9.909 12.321 1.00 53.31 104 TYR A N 1
ATOM 802 C CA . TYR A 1 104 ? -1.076 -9.454 11.300 1.00 53.31 104 TYR A CA 1
ATOM 803 C C . TYR A 1 104 ? 0.324 -9.156 11.873 1.00 53.31 104 TYR A C 1
ATOM 805 O O . TYR A 1 104 ? 1.187 -8.616 11.181 1.00 53.31 104 TYR A O 1
ATOM 813 N N . THR A 1 105 ? 0.575 -9.517 13.139 1.00 53.47 105 THR A N 1
ATOM 814 C CA . THR A 1 105 ? 1.909 -9.412 13.769 1.00 53.47 105 THR A CA 1
ATOM 815 C C . THR A 1 105 ? 2.883 -10.479 13.285 1.00 53.47 105 THR A C 1
ATOM 817 O O . THR A 1 105 ? 4.091 -10.253 13.294 1.00 53.47 105 THR A O 1
ATOM 820 N N . ALA A 1 106 ? 2.384 -11.626 12.817 1.00 60.38 106 ALA A N 1
ATOM 821 C CA . ALA A 1 106 ? 3.231 -12.632 12.196 1.00 60.38 106 ALA A CA 1
ATOM 822 C C . ALA A 1 106 ? 3.768 -12.092 10.862 1.00 60.38 106 ALA A C 1
ATOM 824 O O . ALA A 1 106 ? 2.997 -11.702 9.984 1.00 60.38 106 ALA A O 1
ATOM 825 N N . SER A 1 107 ? 5.091 -12.048 10.696 1.00 66.75 107 SER A N 1
ATOM 826 C CA . SER A 1 107 ? 5.704 -11.593 9.445 1.00 66.75 107 SER A CA 1
ATOM 827 C C . SER A 1 107 ? 5.262 -12.488 8.287 1.00 66.75 107 SER A C 1
ATOM 829 O O . SER A 1 107 ? 5.534 -13.690 8.310 1.00 66.75 107 SER A O 1
ATOM 831 N N . TYR A 1 108 ? 4.621 -11.914 7.266 1.00 74.50 108 TYR A N 1
ATOM 832 C CA . TYR A 1 108 ? 4.339 -12.627 6.024 1.00 74.50 108 TYR A CA 1
ATOM 833 C C . TYR A 1 108 ? 5.669 -13.063 5.383 1.00 74.50 108 TYR A C 1
ATOM 835 O O . TYR A 1 108 ? 6.593 -12.260 5.234 1.00 74.50 108 TYR A O 1
ATOM 843 N N . LYS A 1 109 ? 5.805 -14.350 5.042 1.00 82.12 109 LYS A N 1
ATOM 844 C CA . LYS A 1 109 ? 7.056 -14.946 4.533 1.00 82.12 109 LYS A CA 1
ATOM 845 C C . LYS A 1 109 ? 6.934 -15.306 3.056 1.00 82.12 109 LYS A C 1
ATOM 847 O O . LYS A 1 109 ? 5.846 -15.364 2.507 1.00 82.12 109 LYS A O 1
ATOM 852 N N . GLY A 1 110 ? 8.070 -15.523 2.397 1.00 84.44 110 GLY A N 1
ATOM 853 C CA . GLY A 1 110 ? 8.105 -16.033 1.022 1.00 84.44 110 GLY A CA 1
ATOM 854 C C . GLY A 1 110 ? 7.734 -15.032 -0.077 1.00 84.44 110 GLY A C 1
ATOM 855 O O . GLY A 1 110 ? 7.927 -15.347 -1.235 1.00 84.44 110 GLY A O 1
ATOM 856 N N . PHE A 1 111 ? 7.291 -13.811 0.234 1.00 86.50 111 PHE A N 1
ATOM 857 C CA . PHE A 1 111 ? 6.823 -12.851 -0.781 1.00 86.50 111 PHE A CA 1
ATOM 858 C C . PHE A 1 111 ? 7.928 -12.151 -1.592 1.00 86.50 111 PHE A C 1
ATOM 860 O O . PHE A 1 111 ? 7.667 -11.634 -2.675 1.00 86.50 111 PHE A O 1
ATOM 867 N N . LYS A 1 112 ? 9.165 -12.087 -1.080 1.00 87.50 112 LYS A N 1
ATOM 868 C CA . LYS A 1 112 ? 10.223 -11.205 -1.619 1.00 87.50 112 LYS A CA 1
ATOM 869 C C . LYS A 1 112 ? 10.611 -11.507 -3.074 1.00 87.50 112 LYS A C 1
ATOM 871 O O . LYS A 1 112 ? 11.088 -10.612 -3.765 1.00 87.50 112 LYS A O 1
ATOM 876 N N . SER A 1 113 ? 10.425 -12.747 -3.528 1.00 87.81 113 SER A N 1
ATOM 877 C CA . SER A 1 113 ? 10.672 -13.183 -4.910 1.00 87.81 113 SER A CA 1
ATOM 878 C C . SER A 1 113 ? 9.465 -13.024 -5.840 1.00 87.81 113 SER A C 1
ATOM 880 O O . SER A 1 113 ? 9.615 -13.211 -7.043 1.00 87.81 113 SER A O 1
ATOM 882 N N . HIS A 1 114 ? 8.290 -12.677 -5.311 1.00 91.50 114 HIS A N 1
ATOM 883 C CA . HIS A 1 114 ? 7.025 -12.630 -6.045 1.00 91.50 114 HIS A CA 1
ATOM 884 C C . HIS A 1 114 ? 6.551 -11.187 -6.186 1.00 91.50 114 HIS A C 1
ATOM 886 O O . HIS A 1 114 ? 5.723 -10.699 -5.413 1.00 91.50 114 HIS A O 1
ATOM 892 N N . PHE A 1 115 ? 7.111 -10.482 -7.165 1.00 94.00 115 PHE A N 1
ATOM 893 C CA . PHE A 1 115 ? 6.730 -9.112 -7.486 1.00 94.00 115 PHE A CA 1
ATOM 894 C C . PHE A 1 115 ? 6.564 -8.916 -8.991 1.00 94.00 115 PHE A C 1
ATOM 896 O O . PHE A 1 115 ? 7.256 -9.522 -9.812 1.00 94.00 115 PHE A O 1
ATOM 903 N N . VAL A 1 116 ? 5.645 -8.024 -9.340 1.00 95.00 116 VAL A N 1
ATOM 904 C CA . VAL A 1 116 ? 5.277 -7.690 -10.715 1.00 95.00 116 VAL A CA 1
ATOM 905 C C . VAL A 1 116 ? 5.561 -6.229 -11.010 1.00 95.00 116 VAL A C 1
ATOM 907 O O . VAL A 1 116 ? 5.472 -5.368 -10.131 1.00 95.00 116 VAL A O 1
ATOM 910 N N . LYS A 1 117 ? 5.864 -5.952 -12.279 1.00 94.81 117 LYS A N 1
ATOM 911 C CA . LYS A 1 117 ? 5.899 -4.604 -12.838 1.00 94.81 117 LYS A CA 1
ATOM 912 C C . LYS A 1 117 ? 4.515 -4.264 -13.379 1.00 94.81 117 LYS A C 1
ATOM 914 O O . LYS A 1 117 ? 3.940 -5.004 -14.183 1.00 94.81 117 LYS A O 1
ATOM 919 N N . ILE A 1 118 ? 3.979 -3.130 -12.959 1.00 92.88 118 ILE A N 1
ATOM 920 C CA . ILE A 1 118 ? 2.665 -2.652 -13.369 1.00 92.88 118 ILE A CA 1
ATOM 921 C C . ILE A 1 118 ? 2.860 -1.380 -14.173 1.00 92.88 118 ILE A C 1
ATOM 923 O O . ILE A 1 118 ? 3.335 -0.380 -13.647 1.00 92.88 118 ILE A O 1
ATOM 927 N N . LYS A 1 119 ? 2.493 -1.435 -15.448 1.00 90.81 119 LYS A N 1
ATOM 928 C CA . LYS A 1 119 ? 2.482 -0.286 -16.350 1.00 90.81 119 LYS A CA 1
ATOM 929 C C . LYS A 1 119 ? 1.053 0.218 -16.478 1.00 90.81 119 LYS A C 1
ATOM 931 O O . LYS A 1 119 ? 0.128 -0.598 -16.512 1.00 90.81 119 LYS A O 1
ATOM 936 N N . ALA A 1 120 ? 0.893 1.531 -16.540 1.00 83.50 120 ALA A N 1
ATOM 937 C CA . ALA A 1 120 ? -0.360 2.124 -16.963 1.00 83.50 120 ALA A CA 1
ATOM 938 C C . ALA A 1 120 ? -0.603 1.766 -18.438 1.00 83.50 120 ALA A C 1
ATOM 940 O O . ALA A 1 120 ? 0.341 1.717 -19.226 1.00 83.50 120 ALA A O 1
ATOM 941 N N . ALA A 1 121 ? -1.853 1.474 -18.802 1.00 80.19 121 ALA A N 1
ATOM 942 C CA . ALA A 1 121 ? -2.247 1.491 -20.210 1.00 80.19 121 ALA A CA 1
ATOM 943 C C . ALA A 1 121 ? -2.198 2.940 -20.731 1.00 80.19 121 ALA A C 1
ATOM 945 O O . ALA A 1 121 ? -2.138 3.863 -19.923 1.00 80.19 121 ALA A O 1
ATOM 946 N N . GLU A 1 122 ? -2.267 3.150 -22.047 1.00 67.12 122 GLU A N 1
ATOM 947 C CA . GLU A 1 122 ? -2.083 4.469 -22.691 1.00 67.12 122 GLU A CA 1
ATOM 948 C C . GLU A 1 122 ? -2.957 5.602 -22.108 1.00 67.12 122 GLU A C 1
ATOM 950 O O . GLU A 1 122 ? -2.560 6.761 -22.153 1.00 67.12 122 GLU A O 1
ATOM 955 N N . ALA A 1 123 ? -4.100 5.276 -21.490 1.00 66.69 123 ALA A N 1
ATOM 956 C CA . ALA A 1 123 ? -4.972 6.219 -20.773 1.00 66.69 123 ALA A CA 1
ATOM 957 C C . ALA A 1 123 ? -5.246 5.832 -19.300 1.00 66.69 123 ALA A C 1
ATOM 959 O O . ALA A 1 123 ? -6.173 6.341 -18.674 1.00 66.69 123 ALA A O 1
ATOM 960 N N . GLY A 1 124 ? -4.499 4.873 -18.746 1.00 70.50 124 GLY A N 1
ATOM 961 C CA . GLY A 1 124 ? -4.721 4.346 -17.400 1.00 70.50 124 GLY A CA 1
ATOM 962 C C . GLY A 1 124 ? -3.989 5.141 -16.318 1.00 70.50 124 GLY A C 1
ATOM 963 O O . GLY A 1 124 ? -2.855 5.571 -16.504 1.00 70.50 124 GLY A O 1
ATOM 964 N N . HIS A 1 125 ? -4.597 5.261 -15.140 1.00 82.50 125 HIS A N 1
ATOM 965 C CA . HIS A 1 125 ? -3.938 5.796 -13.948 1.00 82.50 125 HIS A CA 1
ATOM 966 C C . HIS A 1 125 ? -3.687 4.680 -12.928 1.00 82.50 125 HIS A C 1
ATOM 968 O O . HIS A 1 125 ? -4.431 3.703 -12.855 1.00 82.50 125 HIS A O 1
ATOM 974 N N . PHE A 1 126 ? -2.630 4.819 -12.123 1.00 86.25 126 PHE A N 1
ATOM 975 C CA . PHE A 1 126 ? -2.392 3.914 -10.990 1.00 86.25 126 PHE A CA 1
ATOM 976 C C . PHE A 1 126 ? -3.329 4.192 -9.814 1.00 86.25 126 PHE A C 1
ATOM 978 O O . PHE A 1 126 ? -3.478 3.334 -8.954 1.00 86.25 126 PHE A O 1
ATOM 985 N N . CYS A 1 127 ? -3.944 5.372 -9.786 1.00 85.81 127 CYS A N 1
ATOM 986 C CA . CYS A 1 127 ? -4.731 5.908 -8.686 1.00 85.81 127 CYS A CA 1
ATOM 987 C C . CYS A 1 127 ? -6.024 6.519 -9.238 1.00 85.81 127 CYS A C 1
ATOM 989 O O . CYS A 1 127 ? -6.052 6.954 -10.389 1.00 85.81 127 CYS A O 1
ATOM 991 N N . VAL A 1 128 ? -7.086 6.545 -8.429 1.00 84.88 128 VAL A N 1
ATOM 992 C CA . VAL A 1 128 ? -8.337 7.243 -8.780 1.00 84.88 128 VAL A CA 1
ATOM 993 C C . VAL A 1 128 ? -8.110 8.760 -8.846 1.00 84.88 128 VAL A C 1
ATOM 995 O O . VAL A 1 128 ? -8.697 9.442 -9.684 1.00 84.88 128 VAL A O 1
ATOM 998 N N . ASP A 1 129 ? -7.231 9.279 -7.988 1.00 75.31 129 ASP A N 1
ATOM 999 C CA . ASP A 1 129 ? -6.771 10.666 -8.002 1.00 75.31 129 ASP A CA 1
ATOM 1000 C C . ASP A 1 129 ? -5.629 10.862 -9.025 1.00 75.31 129 ASP A C 1
ATOM 1002 O O . ASP A 1 129 ? -4.692 10.054 -9.037 1.00 75.31 129 ASP A O 1
ATOM 1006 N N . PRO A 1 130 ? -5.634 11.926 -9.855 1.00 70.94 130 PRO A N 1
ATOM 1007 C CA . PRO A 1 130 ? -4.468 12.316 -10.650 1.00 70.94 130 PRO A CA 1
ATOM 1008 C C . PRO A 1 130 ? -3.227 12.704 -9.827 1.00 70.94 130 PRO A C 1
ATOM 1010 O O . PRO A 1 130 ? -2.153 12.859 -10.419 1.00 70.94 130 PRO A O 1
ATOM 1013 N N . THR A 1 131 ? -3.323 12.869 -8.500 1.00 78.19 131 THR A N 1
ATOM 1014 C CA . THR A 1 131 ? -2.160 13.203 -7.665 1.00 78.19 131 THR A CA 1
ATOM 1015 C C . THR A 1 131 ? -1.024 12.179 -7.844 1.00 78.19 131 THR A C 1
ATOM 1017 O O . THR A 1 131 ? -1.216 10.977 -7.630 1.00 78.19 131 THR A O 1
ATOM 1020 N N . PRO A 1 132 ? 0.200 12.620 -8.201 1.00 82.25 132 PRO A N 1
ATOM 1021 C CA . PRO A 1 132 ? 1.306 11.709 -8.460 1.00 82.25 132 PRO A CA 1
ATOM 1022 C C . PRO A 1 132 ? 1.697 10.884 -7.232 1.00 82.25 132 PRO A C 1
ATOM 1024 O O . PRO A 1 132 ? 2.108 11.412 -6.197 1.00 82.25 132 PRO A O 1
ATOM 1027 N N . LEU A 1 133 ? 1.650 9.563 -7.369 1.00 87.06 133 LEU A N 1
ATOM 1028 C CA . LEU A 1 133 ? 2.143 8.637 -6.356 1.00 87.06 133 LEU A CA 1
ATOM 1029 C C . LEU A 1 133 ? 3.679 8.487 -6.426 1.00 87.06 133 LEU A C 1
ATOM 1031 O O . LEU A 1 133 ? 4.230 8.423 -7.532 1.00 87.06 133 LEU A O 1
ATOM 1035 N N . PRO A 1 134 ? 4.394 8.337 -5.293 1.00 89.25 134 PRO A N 1
ATOM 1036 C CA . PRO A 1 134 ? 5.696 7.669 -5.275 1.00 89.25 134 PRO A CA 1
ATOM 1037 C C . PRO A 1 134 ? 5.678 6.334 -6.029 1.00 89.25 134 PRO A C 1
ATOM 1039 O O . PRO A 1 134 ? 5.099 5.352 -5.578 1.00 89.25 134 PRO A O 1
ATOM 1042 N N . ARG A 1 135 ? 6.337 6.276 -7.187 1.00 91.50 135 ARG A N 1
ATOM 1043 C CA . ARG A 1 135 ? 6.362 5.059 -8.017 1.00 91.50 135 ARG A CA 1
ATOM 1044 C C . ARG A 1 135 ? 7.497 4.099 -7.677 1.00 91.50 135 ARG A C 1
ATOM 1046 O O . ARG A 1 135 ? 7.345 2.884 -7.794 1.00 91.50 135 ARG A O 1
ATOM 1053 N N . TYR A 1 136 ? 8.627 4.654 -7.256 1.00 93.56 136 TYR A N 1
ATOM 1054 C CA . TYR A 1 136 ? 9.875 3.931 -7.028 1.00 93.56 136 TYR A CA 1
ATOM 1055 C C . TYR A 1 136 ? 10.352 4.135 -5.602 1.00 93.56 136 TYR A C 1
ATOM 1057 O O . TYR A 1 136 ? 9.890 5.045 -4.914 1.00 93.56 136 TYR A O 1
ATOM 1065 N N . TRP A 1 137 ? 11.272 3.280 -5.166 1.00 93.12 137 TRP A N 1
ATOM 1066 C CA . TRP A 1 137 ? 11.770 3.333 -3.803 1.00 93.12 137 TRP A CA 1
ATOM 1067 C C . TRP A 1 137 ? 12.431 4.680 -3.515 1.00 93.12 137 TRP A C 1
ATOM 1069 O O . TRP A 1 137 ? 13.269 5.149 -4.283 1.00 93.12 137 TRP A O 1
ATOM 1079 N N . ARG A 1 138 ? 12.037 5.299 -2.403 1.00 88.81 138 ARG A N 1
ATOM 1080 C CA . ARG A 1 138 ? 12.617 6.545 -1.893 1.00 88.81 138 ARG A CA 1
ATOM 1081 C C . ARG A 1 138 ? 13.017 6.361 -0.442 1.00 88.81 138 ARG A C 1
ATOM 1083 O O . ARG A 1 138 ? 12.452 5.510 0.244 1.00 88.81 138 ARG A O 1
ATOM 1090 N N . GLU A 1 139 ? 13.966 7.163 0.019 1.00 84.44 139 GLU A N 1
ATOM 1091 C CA . GLU A 1 139 ? 14.257 7.231 1.447 1.00 84.44 139 GLU A CA 1
ATOM 1092 C C . GLU A 1 139 ? 12.984 7.686 2.176 1.00 84.44 139 GLU A C 1
ATOM 1094 O O . GLU A 1 139 ? 12.460 8.759 1.845 1.00 84.44 139 GLU A O 1
ATOM 1099 N N . PRO A 1 140 ? 12.437 6.881 3.105 1.00 74.62 140 PRO A N 1
ATOM 1100 C CA . PRO A 1 140 ? 11.249 7.281 3.834 1.00 74.62 140 PRO A CA 1
ATOM 1101 C C . PRO A 1 140 ? 11.548 8.556 4.631 1.00 74.62 140 PRO A C 1
ATOM 1103 O O . PRO A 1 140 ? 12.594 8.641 5.285 1.00 74.62 140 PRO A O 1
ATOM 1106 N N . PRO A 1 141 ? 10.655 9.560 4.626 1.00 74.31 141 PRO A N 1
ATOM 1107 C CA . PRO A 1 141 ? 10.783 10.668 5.555 1.00 74.31 141 PRO A CA 1
ATOM 1108 C C . PRO A 1 141 ? 10.814 10.116 6.984 1.00 74.31 141 PRO A C 1
ATOM 1110 O O . PRO A 1 141 ? 10.153 9.122 7.293 1.00 74.31 141 PRO A O 1
ATOM 1113 N N . LYS A 1 142 ? 11.554 10.779 7.883 1.00 67.56 142 LYS A N 1
ATOM 1114 C CA . LYS A 1 142 ? 11.507 10.498 9.328 1.00 67.56 142 LYS A CA 1
ATOM 1115 C C . LYS A 1 142 ? 10.147 10.928 9.879 1.00 67.56 142 LYS A C 1
ATOM 1117 O O . LYS A 1 142 ? 10.036 11.939 10.572 1.00 67.56 142 LYS A O 1
ATOM 1122 N N . PHE A 1 143 ? 9.101 10.199 9.520 1.00 65.88 143 PHE A N 1
ATOM 1123 C CA . PHE A 1 143 ? 7.766 10.414 10.032 1.00 65.88 143 PHE A CA 1
ATOM 1124 C C . PHE A 1 143 ? 7.803 10.050 11.519 1.00 65.88 143 PHE A C 1
ATOM 1126 O O . PHE A 1 143 ? 8.315 9.000 11.906 1.00 65.88 143 PHE A O 1
ATOM 1133 N N . LYS A 1 144 ? 7.341 10.965 12.373 1.00 63.34 144 LYS A N 1
ATOM 1134 C CA . LYS A 1 144 ? 7.331 10.789 13.837 1.00 63.34 144 LYS A CA 1
ATOM 1135 C C . LYS A 1 144 ? 5.968 10.329 14.358 1.00 63.34 144 LYS A C 1
ATOM 1137 O O . LYS A 1 144 ? 5.743 10.325 15.563 1.00 63.34 144 LYS A O 1
ATOM 1142 N N . GLY A 1 145 ? 5.083 9.933 13.446 1.0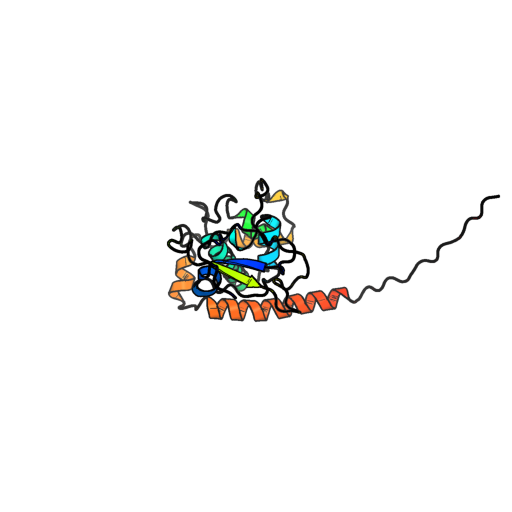0 64.12 145 GLY A N 1
ATOM 1143 C CA . GLY A 1 145 ? 3.683 9.690 13.739 1.00 64.12 145 GLY A CA 1
ATOM 1144 C C . GLY A 1 145 ? 2.925 11.008 13.770 1.00 64.12 145 GLY A C 1
ATOM 1145 O O . GLY A 1 145 ? 3.513 12.087 13.888 1.00 64.12 145 GLY A O 1
ATOM 1146 N N . LEU A 1 146 ? 1.610 10.914 13.650 1.00 67.19 146 LEU A N 1
ATOM 1147 C CA . LEU A 1 146 ? 0.737 12.050 13.891 1.00 67.19 146 LEU A CA 1
ATOM 1148 C C . LEU A 1 146 ? 0.432 12.118 15.390 1.00 67.19 146 LEU A C 1
ATOM 1150 O O . LEU A 1 146 ? 0.237 11.086 16.022 1.00 67.19 146 LEU A O 1
ATOM 1154 N N . LEU A 1 147 ? 0.392 13.306 15.992 1.00 71.06 147 LEU A N 1
ATOM 1155 C CA . LEU A 1 147 ? -0.085 13.454 17.368 1.00 71.06 147 LEU A CA 1
ATOM 1156 C C . LEU A 1 147 ? -1.611 13.559 17.380 1.00 71.06 147 LEU A C 1
ATOM 1158 O O . LEU A 1 147 ? -2.199 14.213 16.521 1.00 71.06 147 LEU A O 1
ATOM 1162 N N . ARG A 1 148 ? -2.267 13.016 18.417 1.00 68.81 148 ARG A N 1
ATOM 1163 C CA . ARG A 1 148 ? -3.723 13.187 18.616 1.00 68.81 148 ARG A CA 1
ATOM 1164 C C . ARG A 1 148 ? -4.148 14.656 18.590 1.00 68.81 148 ARG A C 1
ATOM 1166 O O . ARG A 1 148 ? -5.239 14.965 18.129 1.00 68.81 148 ARG A O 1
ATOM 1173 N N . SER A 1 149 ? -3.293 15.565 19.059 1.00 72.25 149 SER A N 1
ATOM 1174 C CA . SER A 1 149 ? -3.546 17.009 19.037 1.00 72.25 149 SER A CA 1
ATOM 1175 C C . SER A 1 149 ? -3.652 17.579 17.618 1.00 72.25 149 SER A C 1
ATOM 1177 O O . SER A 1 149 ? -4.468 18.475 17.409 1.00 72.25 149 SER A O 1
ATOM 1179 N N . GLN A 1 150 ? -2.902 17.024 16.659 1.00 76.81 150 GLN A N 1
ATOM 1180 C CA . GLN A 1 150 ? -2.829 17.456 15.256 1.00 76.81 150 GLN A CA 1
ATOM 1181 C C . GLN A 1 150 ? -3.995 16.944 14.396 1.00 76.81 150 GLN A C 1
ATOM 1183 O O . GLN A 1 150 ? -4.126 17.343 13.243 1.00 76.81 150 GLN A O 1
ATOM 1188 N N . LEU A 1 151 ? -4.842 16.067 14.940 1.00 74.75 151 LEU A N 1
ATOM 1189 C CA . LEU A 1 151 ? -6.036 15.582 14.256 1.00 74.75 151 LEU A CA 1
ATOM 1190 C C . LEU A 1 151 ? -7.122 16.662 14.178 1.00 74.75 151 LEU A C 1
ATOM 1192 O O . LEU A 1 151 ? -7.326 17.434 15.128 1.00 74.75 151 LEU A O 1
ATOM 1196 N N . SER A 1 152 ? -7.872 16.653 13.073 1.00 80.56 152 SER A N 1
ATOM 1197 C CA . SER A 1 152 ? -9.127 17.397 12.959 1.00 80.56 152 SER A CA 1
ATOM 1198 C C . SER A 1 152 ? -10.131 16.930 14.020 1.00 80.56 152 SER A C 1
ATOM 1200 O O . SER A 1 152 ? -9.985 15.855 14.608 1.00 80.56 152 SER A O 1
ATOM 1202 N N . LEU A 1 153 ? -11.157 17.742 14.293 1.00 80.25 153 LEU A N 1
ATOM 1203 C CA . LEU A 1 153 ? -12.191 17.374 15.263 1.00 80.25 153 LEU A CA 1
ATOM 1204 C C . LEU A 1 153 ? -12.926 16.090 14.843 1.00 80.25 153 LEU A C 1
ATOM 1206 O O . LEU A 1 153 ? -13.117 15.207 15.670 1.00 80.25 153 LEU A O 1
ATOM 1210 N N . GLU A 1 154 ? -13.241 15.959 13.554 1.00 75.19 154 GLU A N 1
ATOM 1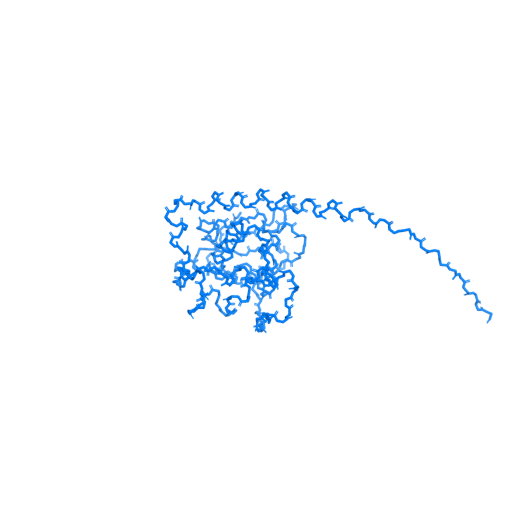211 C CA . GLU A 1 154 ? -13.840 14.754 12.962 1.00 75.19 154 GLU A CA 1
ATOM 1212 C C . GLU A 1 154 ? -12.938 13.526 13.168 1.00 75.19 154 GLU A C 1
ATOM 1214 O O . GLU A 1 154 ? -13.359 12.543 13.772 1.00 75.19 154 GLU A O 1
ATOM 1219 N N . ALA A 1 155 ? -11.646 13.625 12.831 1.00 76.44 155 ALA A N 1
ATOM 1220 C CA . ALA A 1 155 ? -10.708 12.517 13.006 1.00 76.44 155 ALA A CA 1
ATOM 1221 C C . ALA A 1 155 ? -10.478 12.142 14.483 1.00 76.44 155 ALA A C 1
ATOM 1223 O O . ALA A 1 155 ? -10.147 10.996 14.787 1.00 76.44 155 ALA A O 1
ATOM 1224 N N . LYS A 1 156 ? -10.648 13.086 15.420 1.00 77.44 156 LYS A N 1
ATOM 1225 C CA . LYS A 1 156 ? -10.621 12.807 16.866 1.00 77.44 156 LYS A CA 1
ATOM 1226 C C . LYS A 1 156 ? -11.842 12.004 17.309 1.00 77.44 156 LYS A C 1
ATOM 1228 O O . LYS A 1 156 ? -11.674 11.093 18.115 1.00 77.44 156 LYS A O 1
ATOM 1233 N N . VAL A 1 157 ? -13.030 12.321 16.795 1.00 80.25 157 VAL A N 1
ATOM 1234 C CA . VAL A 1 157 ? -14.266 11.569 17.073 1.00 80.25 157 VAL A CA 1
ATOM 1235 C C . VAL A 1 157 ? -14.156 10.152 16.516 1.00 80.25 157 VAL A C 1
ATOM 1237 O O . VAL A 1 157 ? -14.365 9.187 17.250 1.00 80.25 157 VAL A O 1
ATOM 1240 N N . ASP A 1 158 ? -13.716 10.017 15.266 1.00 75.44 158 ASP A N 1
ATOM 1241 C CA . ASP A 1 158 ? -13.493 8.713 14.636 1.00 75.44 158 ASP A CA 1
ATOM 1242 C C . ASP A 1 158 ? -12.476 7.879 15.418 1.00 75.44 158 ASP A C 1
ATOM 1244 O O . ASP A 1 158 ? -12.672 6.689 15.667 1.00 75.44 158 ASP A O 1
ATOM 1248 N N . LEU A 1 159 ? -11.388 8.510 15.868 1.00 74.19 159 LEU A N 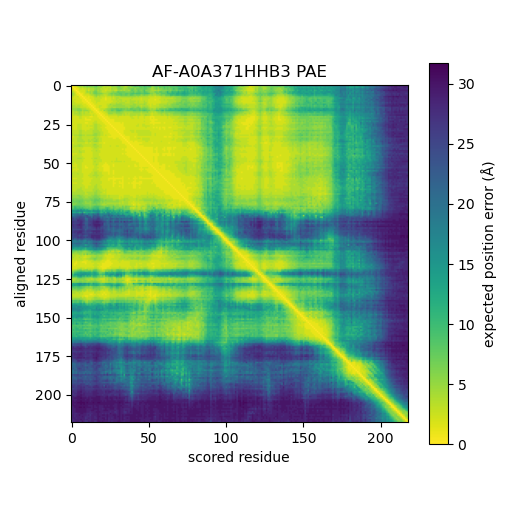1
ATOM 1249 C CA . LEU A 1 159 ? -10.387 7.838 16.682 1.00 74.19 159 LEU A CA 1
ATOM 1250 C C . LEU A 1 159 ? -10.948 7.371 18.030 1.00 74.19 159 LEU A C 1
ATOM 1252 O O . LEU A 1 159 ? -10.599 6.277 18.468 1.00 74.19 159 LEU A O 1
ATOM 1256 N N . GLN A 1 160 ? -11.799 8.167 18.681 1.00 76.38 160 GLN A N 1
ATOM 1257 C CA . GLN A 1 160 ? -12.460 7.769 19.927 1.00 76.38 160 GLN A CA 1
ATOM 1258 C C . GLN A 1 160 ? -13.374 6.561 19.714 1.00 76.38 160 GLN A C 1
ATOM 1260 O O . GLN A 1 160 ? -13.351 5.634 20.523 1.00 76.38 160 GLN A O 1
ATOM 1265 N N . LEU A 1 161 ? -14.117 6.526 18.603 1.00 73.75 161 LEU A N 1
ATOM 1266 C CA . LEU A 1 161 ? -14.931 5.366 18.244 1.00 73.75 161 LEU A CA 1
ATOM 1267 C C . LEU A 1 161 ? -14.060 4.120 18.036 1.00 73.75 161 LEU A C 1
ATOM 1269 O O . LEU A 1 161 ? -14.361 3.049 18.561 1.00 73.75 161 LEU A O 1
ATOM 1273 N N . LEU A 1 162 ? -12.938 4.274 17.328 1.00 72.25 162 LEU A N 1
ATOM 1274 C CA . LEU A 1 162 ? -11.971 3.196 17.121 1.00 72.25 162 LEU A CA 1
ATOM 1275 C C . LEU A 1 162 ? -11.316 2.738 18.436 1.00 72.25 162 LEU A C 1
ATOM 1277 O O . LEU A 1 162 ? -11.020 1.555 18.584 1.00 72.25 162 LEU A O 1
ATOM 1281 N N . ASP A 1 163 ? -11.058 3.650 19.380 1.00 70.75 163 ASP A N 1
ATOM 1282 C CA . ASP A 1 163 ? -10.500 3.343 20.708 1.00 70.75 163 ASP A CA 1
ATOM 1283 C C . ASP A 1 163 ? -11.484 2.562 21.588 1.00 70.75 163 ASP A C 1
ATOM 1285 O O . ASP A 1 163 ? -11.052 1.783 22.439 1.00 70.75 163 ASP A O 1
ATOM 1289 N N . GLY A 1 164 ? -12.790 2.732 21.362 1.00 68.06 164 GLY A N 1
ATOM 1290 C CA . GLY A 1 164 ? -13.844 1.979 22.041 1.00 68.06 164 GLY A CA 1
ATOM 1291 C C . GLY A 1 164 ? -13.969 0.521 21.588 1.00 68.06 164 GLY A C 1
ATOM 1292 O O . GLY A 1 164 ? -14.695 -0.252 22.215 1.00 68.06 164 GLY A O 1
ATOM 1293 N N . LEU A 1 165 ? -13.273 0.117 20.520 1.00 66.69 165 LEU A N 1
ATOM 1294 C CA . LEU A 1 165 ? -13.355 -1.244 20.007 1.00 66.69 165 LEU A CA 1
ATOM 1295 C C . LEU A 1 165 ? -12.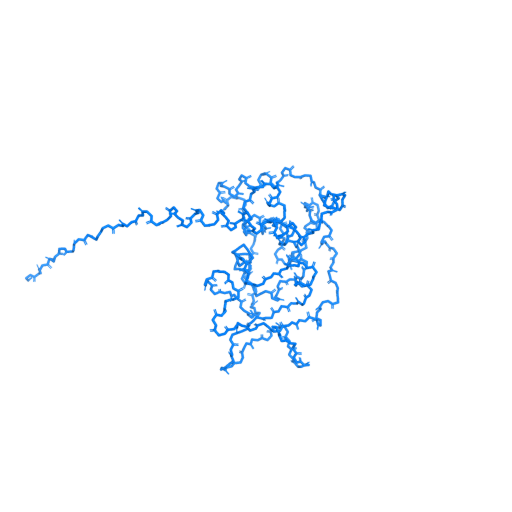688 -2.265 20.948 1.00 66.69 165 LEU A C 1
ATOM 1297 O O . LEU A 1 165 ? -11.580 -2.027 21.445 1.00 66.69 165 LEU A O 1
ATOM 1301 N N . PRO A 1 166 ? -13.298 -3.452 21.144 1.00 63.25 166 PRO A N 1
ATOM 1302 C CA . PRO A 1 166 ? -12.658 -4.542 21.866 1.00 63.25 166 PRO A CA 1
ATOM 1303 C C . PRO A 1 166 ? -11.282 -4.864 21.273 1.00 63.25 166 PRO A C 1
ATOM 1305 O O . PRO A 1 166 ? -11.111 -5.008 20.062 1.00 63.25 166 PRO A O 1
ATOM 1308 N N . ARG A 1 167 ? -10.269 -5.020 22.127 1.00 63.81 167 ARG A N 1
ATOM 1309 C CA . ARG A 1 167 ? -8.947 -5.462 21.666 1.00 63.81 167 ARG A CA 1
ATOM 1310 C C . ARG A 1 167 ? -9.057 -6.884 21.099 1.00 63.81 167 ARG A C 1
ATOM 1312 O O . ARG A 1 167 ? -9.692 -7.742 21.704 1.00 63.81 167 ARG A O 1
ATOM 1319 N N . GLY A 1 168 ? -8.419 -7.148 19.956 1.00 53.84 168 GLY A N 1
ATOM 1320 C CA . GLY A 1 168 ? -8.369 -8.494 19.369 1.00 53.84 168 GLY A CA 1
ATOM 1321 C C . GLY A 1 168 ? -9.627 -8.953 18.613 1.00 53.84 168 GLY A C 1
ATOM 1322 O O . GLY A 1 168 ? -9.907 -10.151 18.593 1.00 53.84 168 GLY A O 1
ATOM 1323 N N . MET A 1 169 ? -10.350 -8.050 17.937 1.00 54.62 169 MET A N 1
ATOM 1324 C CA . MET A 1 169 ? -11.557 -8.341 17.125 1.00 54.62 169 MET A CA 1
ATOM 1325 C C . MET A 1 169 ? -11.384 -9.339 15.959 1.00 54.62 169 MET A C 1
ATOM 1327 O O . MET A 1 169 ? -12.343 -9.632 15.244 1.00 54.62 169 MET A O 1
ATOM 1331 N N . ASN A 1 170 ? -10.208 -9.943 15.791 1.00 49.03 170 ASN A N 1
ATOM 1332 C CA . ASN A 1 170 ? -9.931 -10.968 14.782 1.00 49.03 170 ASN A CA 1
ATOM 1333 C C . ASN A 1 170 ? -10.880 -12.188 14.865 1.00 49.03 170 ASN A C 1
ATOM 1335 O O . ASN A 1 170 ? -11.105 -12.867 13.862 1.00 49.03 170 ASN A O 1
ATOM 1339 N N . CYS A 1 171 ? -11.459 -12.485 16.038 1.00 40.53 171 CYS A N 1
ATOM 1340 C CA . CYS A 1 171 ? -12.379 -13.614 16.217 1.00 40.53 171 CYS A CA 1
ATOM 1341 C C . CYS A 1 171 ? -13.801 -13.356 15.686 1.00 40.53 171 CYS A C 1
ATOM 1343 O O . CYS A 1 171 ? -14.492 -14.317 15.353 1.00 40.53 171 CYS A O 1
ATOM 1345 N N . MET A 1 172 ? -14.226 -12.095 15.560 1.00 38.22 172 MET A N 1
ATOM 1346 C CA . MET A 1 172 ? -15.560 -11.735 15.058 1.00 38.22 172 MET A CA 1
ATOM 1347 C C . MET A 1 172 ? -15.673 -11.998 13.552 1.00 38.22 172 MET A C 1
ATOM 1349 O O . MET A 1 172 ? -16.619 -12.641 13.105 1.00 38.22 172 MET A O 1
ATOM 1353 N N . LEU A 1 173 ? -14.647 -11.607 12.787 1.00 42.78 173 LEU A N 1
ATOM 1354 C CA . LEU A 1 173 ? -14.595 -11.790 11.331 1.00 42.78 173 LEU A CA 1
ATOM 1355 C C . LEU A 1 173 ? -14.517 -13.274 10.931 1.00 42.78 173 LEU A C 1
ATOM 1357 O O . LEU A 1 173 ? -15.174 -13.695 9.981 1.00 42.78 173 LEU A O 1
ATOM 1361 N N . LYS A 1 174 ? -13.773 -14.094 11.693 1.00 40.34 174 LYS A N 1
ATOM 1362 C CA . LYS A 1 174 ? -13.706 -15.551 11.477 1.00 40.34 174 LYS A CA 1
ATOM 1363 C C . LYS A 1 174 ? -14.985 -16.283 11.902 1.00 40.34 174 LYS A C 1
ATOM 1365 O O . LYS A 1 174 ? -15.401 -17.196 11.198 1.00 40.34 174 LYS A O 1
ATOM 1370 N N . LYS A 1 175 ? -15.619 -15.902 13.022 1.00 40.81 175 LYS A N 1
ATOM 1371 C CA . LYS A 1 175 ? -16.853 -16.557 13.508 1.00 40.81 175 LYS A CA 1
ATOM 1372 C C . LYS A 1 175 ? -18.071 -16.290 12.622 1.00 40.81 175 LYS A C 1
ATOM 1374 O O . LYS A 1 175 ? -18.964 -17.124 12.582 1.00 40.81 175 LYS A O 1
ATOM 1379 N N . GLN A 1 176 ? -18.105 -15.163 11.912 1.00 42.50 176 GLN A N 1
ATOM 1380 C CA . GLN A 1 176 ? -19.213 -14.804 11.022 1.00 42.50 176 GLN A CA 1
ATOM 1381 C C . GLN A 1 176 ? -19.054 -15.322 9.577 1.00 42.50 176 GLN A C 1
ATOM 1383 O O . GLN A 1 176 ? -19.899 -15.021 8.740 1.00 42.50 176 GLN A O 1
ATOM 1388 N N . GLY A 1 177 ? -17.998 -16.086 9.254 1.00 39.34 177 GLY A N 1
ATOM 1389 C CA . GLY A 1 177 ? -17.799 -16.625 7.898 1.00 39.34 177 GLY A CA 1
ATOM 1390 C C . GLY A 1 177 ? -17.630 -15.543 6.823 1.00 39.34 177 GLY A C 1
ATOM 1391 O O . GLY A 1 177 ? -17.952 -15.760 5.656 1.00 39.34 177 GLY A O 1
ATOM 1392 N N . VAL A 1 178 ? -17.168 -14.353 7.216 1.00 47.44 178 VAL A N 1
ATOM 1393 C CA . VAL A 1 178 ? -17.166 -13.176 6.347 1.00 47.44 178 VAL A CA 1
ATOM 1394 C C . VAL A 1 178 ? -16.018 -13.274 5.352 1.00 47.44 178 VAL A C 1
ATOM 1396 O O . VAL A 1 178 ? -14.843 -13.240 5.719 1.00 47.44 178 VAL A O 1
ATOM 1399 N N . ASN A 1 179 ? -16.360 -13.380 4.070 1.00 56.69 179 ASN A N 1
ATOM 1400 C CA . ASN A 1 179 ? -15.396 -13.318 2.984 1.00 56.69 179 ASN A CA 1
ATOM 1401 C C . ASN A 1 179 ? -14.881 -11.874 2.852 1.00 56.69 179 ASN A C 1
ATOM 1403 O O . ASN A 1 179 ? -15.621 -10.980 2.438 1.00 56.69 179 ASN A O 1
ATOM 1407 N N . MET A 1 180 ? -13.612 -11.655 3.210 1.00 51.34 180 MET A N 1
ATOM 1408 C CA . MET A 1 180 ? -12.962 -10.339 3.156 1.00 51.34 180 MET A CA 1
ATOM 1409 C C . MET A 1 180 ? -13.075 -9.691 1.771 1.00 51.34 180 MET A C 1
ATOM 1411 O O . MET A 1 180 ? -13.294 -8.489 1.690 1.00 51.34 180 MET A O 1
ATOM 1415 N N . VAL A 1 181 ? -13.016 -10.473 0.689 1.00 52.47 181 VAL A N 1
ATOM 1416 C CA . VAL A 1 181 ? -13.138 -9.972 -0.689 1.00 52.47 181 VAL A CA 1
ATOM 1417 C C . VAL A 1 181 ? -14.540 -9.415 -0.951 1.00 52.47 181 VAL A C 1
ATOM 1419 O O . VAL A 1 181 ? -14.686 -8.327 -1.505 1.00 52.47 181 VAL A O 1
ATOM 1422 N N . GLU A 1 182 ? -15.579 -10.118 -0.499 1.00 56.03 182 GLU A N 1
ATOM 1423 C CA . GLU A 1 182 ? -16.976 -9.694 -0.656 1.00 56.03 182 GLU A CA 1
ATOM 1424 C C . GLU A 1 182 ? -17.297 -8.468 0.211 1.00 56.03 182 GLU A C 1
ATOM 1426 O O . GLU A 1 182 ? -18.038 -7.572 -0.201 1.00 56.03 182 GLU A O 1
ATOM 1431 N N . LEU A 1 183 ? -16.703 -8.392 1.403 1.00 56.44 183 LEU A N 1
ATOM 1432 C CA . LEU A 1 183 ? -16.869 -7.250 2.293 1.00 56.44 183 LEU A CA 1
ATOM 1433 C C . LEU A 1 183 ? -16.140 -6.010 1.762 1.00 56.44 183 LEU A C 1
ATOM 1435 O O . LEU A 1 183 ? -16.708 -4.922 1.778 1.00 56.44 183 LEU A O 1
ATOM 1439 N N . ILE A 1 184 ? -14.936 -6.179 1.206 1.00 57.22 184 ILE A N 1
ATOM 1440 C CA . ILE A 1 184 ? -14.211 -5.123 0.488 1.00 57.22 184 ILE A CA 1
ATOM 1441 C C . ILE A 1 184 ? -15.030 -4.658 -0.725 1.00 57.22 184 ILE A C 1
ATOM 1443 O O . ILE A 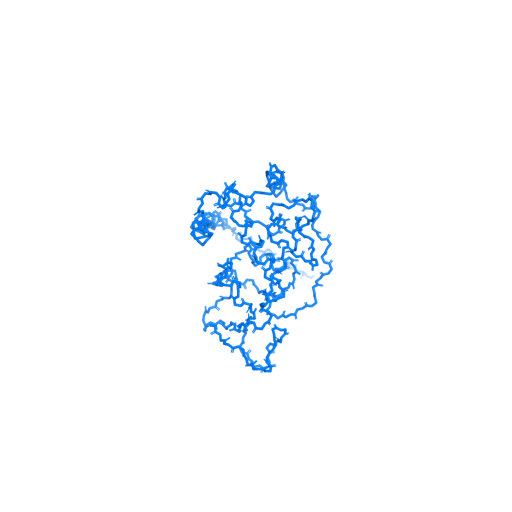1 184 ? -15.178 -3.456 -0.939 1.00 57.22 184 ILE A O 1
ATOM 1447 N N . ARG A 1 185 ? -15.640 -5.578 -1.487 1.00 60.22 185 ARG A N 1
ATOM 1448 C CA . ARG A 1 185 ? -16.524 -5.237 -2.616 1.00 60.22 185 ARG A CA 1
ATOM 1449 C C . ARG A 1 185 ? -17.733 -4.408 -2.172 1.00 60.22 185 ARG A C 1
ATOM 1451 O O . ARG A 1 185 ? -18.054 -3.412 -2.818 1.00 60.22 185 ARG A O 1
ATOM 1458 N N . LYS A 1 186 ? -18.378 -4.780 -1.062 1.00 55.47 186 LYS A N 1
ATOM 1459 C CA . LYS A 1 186 ? -19.486 -4.009 -0.471 1.00 55.47 186 LYS A CA 1
ATOM 1460 C C . LYS A 1 186 ? -19.027 -2.645 0.046 1.00 55.47 186 LYS A C 1
ATOM 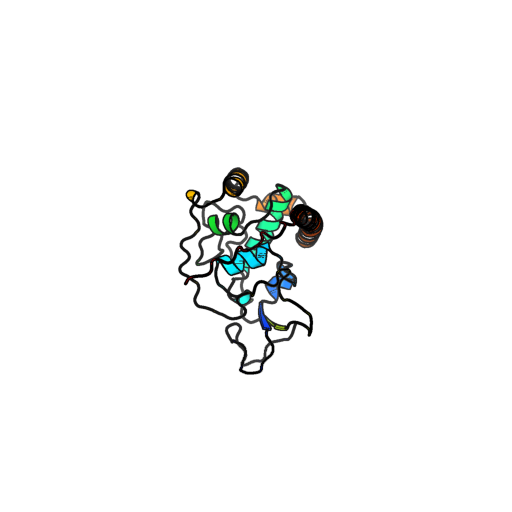1462 O O . LYS A 1 186 ? -19.721 -1.664 -0.194 1.00 55.47 186 LYS A O 1
ATOM 1467 N N . ALA A 1 187 ? -17.842 -2.562 0.657 1.00 54.09 187 ALA A N 1
ATOM 1468 C CA . ALA A 1 187 ? -17.260 -1.305 1.134 1.00 54.09 187 ALA A CA 1
ATOM 1469 C C . ALA A 1 187 ? -17.135 -0.258 0.024 1.00 54.09 187 ALA A C 1
ATOM 1471 O O . ALA A 1 187 ? -17.404 0.926 0.223 1.00 54.09 187 ALA A O 1
ATOM 1472 N N . ARG A 1 188 ? -16.728 -0.718 -1.163 1.00 55.00 188 ARG A N 1
ATOM 1473 C CA . ARG A 1 188 ? -16.516 0.131 -2.337 1.00 55.00 188 ARG A CA 1
ATOM 1474 C C . ARG A 1 188 ? -17.811 0.755 -2.831 1.00 55.00 188 ARG A C 1
ATOM 1476 O O . ARG A 1 188 ? -17.836 1.958 -3.052 1.00 55.00 188 ARG A O 1
ATOM 1483 N N . LEU A 1 189 ? -18.885 -0.029 -2.942 1.00 55.44 189 LEU A N 1
ATOM 1484 C CA . LEU A 1 189 ? -20.184 0.479 -3.397 1.00 55.44 189 LEU A CA 1
ATOM 1485 C C . LEU A 1 189 ? -20.688 1.622 -2.507 1.00 55.44 189 LEU A C 1
ATOM 1487 O O . LEU A 1 189 ? -21.144 2.635 -3.024 1.00 55.44 189 LEU A O 1
ATOM 1491 N N . THR A 1 190 ? -20.530 1.493 -1.188 1.00 49.66 190 THR A N 1
ATOM 1492 C CA . THR A 1 190 ? -20.996 2.496 -0.222 1.00 49.66 190 THR A CA 1
ATOM 1493 C C . THR A 1 190 ? -20.135 3.767 -0.223 1.00 49.66 190 THR A C 1
ATOM 1495 O O . THR A 1 190 ? -20.662 4.880 -0.126 1.00 49.66 190 THR A O 1
ATOM 1498 N N . ASN A 1 191 ? -18.813 3.634 -0.376 1.00 50.91 191 ASN A N 1
ATOM 1499 C CA . ASN A 1 191 ? -17.900 4.783 -0.407 1.00 50.91 191 ASN A CA 1
ATOM 1500 C C . ASN A 1 191 ? -17.985 5.578 -1.722 1.00 50.91 191 ASN A C 1
ATOM 1502 O O . ASN A 1 191 ? -17.941 6.809 -1.684 1.00 50.91 191 ASN A O 1
ATOM 1506 N N . GLU A 1 192 ? -18.189 4.913 -2.864 1.00 52.44 192 GLU A N 1
ATOM 1507 C CA . GLU A 1 192 ? -18.411 5.570 -4.165 1.00 52.44 192 GLU A CA 1
ATOM 1508 C C . GLU A 1 192 ? -19.671 6.455 -4.152 1.00 52.44 192 GLU A C 1
ATOM 1510 O O . GLU A 1 192 ? -19.630 7.610 -4.587 1.00 52.44 192 GLU A O 1
ATOM 1515 N N . THR A 1 193 ? -20.774 5.986 -3.551 1.00 45.31 193 THR A N 1
ATOM 1516 C CA . THR A 1 193 ? -22.000 6.791 -3.366 1.00 45.31 193 THR A CA 1
ATOM 1517 C C . THR A 1 193 ? -21.805 8.012 -2.461 1.00 45.31 193 THR A C 1
ATOM 1519 O O . THR A 1 193 ? -22.472 9.031 -2.635 1.00 45.31 193 THR A O 1
ATOM 1522 N N . ARG A 1 194 ? -20.869 7.956 -1.505 1.00 49.72 194 ARG A N 1
ATOM 1523 C CA . ARG A 1 194 ? -20.606 9.059 -0.562 1.00 49.72 194 ARG A CA 1
ATOM 1524 C C . ARG A 1 194 ? -19.634 10.097 -1.143 1.00 49.72 194 ARG A C 1
ATOM 1526 O O . ARG A 1 194 ? -19.782 11.292 -0.888 1.00 49.72 194 ARG A O 1
ATOM 1533 N N . SER A 1 195 ? -18.681 9.654 -1.966 1.00 45.06 195 SER A N 1
ATOM 1534 C CA . SER A 1 195 ? -17.736 10.514 -2.696 1.00 45.06 195 SER A CA 1
ATOM 1535 C C . SER A 1 195 ? -18.419 11.305 -3.821 1.00 45.06 195 SER A C 1
ATOM 1537 O O . SER A 1 195 ? -18.222 12.516 -3.953 1.00 45.06 195 SER A O 1
ATOM 1539 N N . THR A 1 196 ? -19.313 10.660 -4.576 1.00 44.56 196 THR A N 1
ATOM 1540 C CA . THR A 1 196 ? -20.131 11.326 -5.608 1.00 44.56 196 THR A CA 1
ATOM 1541 C C . THR A 1 196 ? -21.060 12.396 -5.020 1.00 44.56 196 THR A C 1
ATOM 1543 O O . THR A 1 196 ? -21.198 13.468 -5.610 1.00 44.56 196 THR A O 1
ATOM 1546 N N . GLY A 1 197 ? -21.593 12.182 -3.809 1.00 38.47 197 GLY A N 1
ATOM 1547 C CA . GLY A 1 197 ? -22.372 13.186 -3.072 1.00 38.47 197 GLY A CA 1
ATOM 1548 C C . GLY A 1 197 ? -21.580 14.441 -2.672 1.00 38.47 197 GLY A C 1
ATOM 1549 O O . GLY A 1 197 ? -22.080 15.553 -2.830 1.00 38.47 197 GLY A O 1
ATOM 1550 N N . LYS A 1 198 ? -20.317 14.299 -2.236 1.00 41.88 198 LYS A N 1
ATOM 1551 C CA . LYS A 1 198 ? -19.432 15.448 -1.931 1.00 41.88 198 LYS A CA 1
ATOM 1552 C C . LYS A 1 198 ? -18.977 16.206 -3.186 1.00 41.88 198 LYS A C 1
ATOM 1554 O O . LYS A 1 198 ? -18.718 17.407 -3.124 1.00 41.88 198 LYS A O 1
ATOM 1559 N N . LYS A 1 199 ? -18.893 15.534 -4.339 1.00 35.16 199 LYS A N 1
ATOM 1560 C CA . LYS A 1 199 ? -18.554 16.183 -5.617 1.00 35.16 199 LYS A CA 1
ATOM 1561 C C . LYS A 1 199 ? -19.698 17.070 -6.124 1.00 35.16 199 LYS A C 1
ATOM 1563 O O . LYS A 1 199 ? -19.431 18.136 -6.667 1.00 35.16 199 LYS A O 1
ATOM 1568 N N . ALA A 1 200 ? -20.953 16.681 -5.879 1.00 35.25 200 ALA A N 1
ATOM 1569 C CA . ALA A 1 200 ? -22.129 17.481 -6.226 1.00 35.25 200 ALA A CA 1
ATOM 1570 C C . ALA A 1 200 ? -22.271 18.754 -5.366 1.00 35.25 200 ALA A C 1
ATOM 1572 O O . ALA A 1 200 ? -22.687 19.790 -5.880 1.00 35.25 200 ALA A O 1
ATOM 1573 N N . SER A 1 201 ? -21.866 18.725 -4.090 1.00 39.50 201 SER A N 1
ATOM 1574 C CA . SER A 1 201 ? -21.942 19.900 -3.205 1.00 39.50 201 SER A CA 1
ATOM 1575 C C . SER A 1 201 ? -20.909 20.995 -3.511 1.00 39.50 201 SER A C 1
ATOM 1577 O O . SER A 1 201 ? -21.124 22.143 -3.136 1.00 39.50 201 SER A O 1
ATOM 1579 N N . ASN A 1 202 ? -19.817 20.680 -4.219 1.00 36.94 202 ASN A N 1
ATOM 1580 C CA . ASN A 1 202 ? -18.759 21.649 -4.542 1.00 36.94 202 ASN A CA 1
ATOM 1581 C C . ASN A 1 202 ? -18.956 22.399 -5.874 1.00 36.94 202 ASN A C 1
ATOM 1583 O O . ASN A 1 202 ? -18.194 23.316 -6.164 1.00 36.94 202 ASN A O 1
ATOM 1587 N N . VAL A 1 203 ? -19.966 22.057 -6.681 1.00 38.34 203 VAL A N 1
ATOM 1588 C CA . VAL A 1 203 ? -20.228 22.724 -7.978 1.00 38.34 203 VAL A CA 1
ATOM 1589 C C . VAL A 1 203 ? -21.109 23.984 -7.821 1.00 38.34 203 VAL A C 1
ATOM 1591 O O . VAL A 1 203 ? -21.322 24.720 -8.777 1.00 38.34 203 VAL A O 1
ATOM 1594 N N . GLY A 1 204 ? -21.582 24.292 -6.608 1.00 33.22 204 GLY A N 1
ATOM 1595 C CA . GLY A 1 204 ? -22.539 25.378 -6.347 1.00 33.22 204 GLY A CA 1
ATOM 1596 C C . GLY A 1 204 ? -21.974 26.784 -6.089 1.00 33.22 204 GLY A C 1
ATOM 1597 O O . GLY A 1 204 ? -22.762 27.695 -5.855 1.00 33.22 204 GLY A O 1
ATOM 1598 N N . MET A 1 205 ? -20.656 27.003 -6.109 1.00 35.44 205 MET A N 1
ATOM 1599 C CA . MET A 1 205 ? -20.065 28.325 -5.834 1.00 35.44 205 MET A CA 1
ATOM 1600 C C . MET A 1 205 ? -19.215 28.823 -7.005 1.00 35.44 205 MET A C 1
ATOM 1602 O O . MET A 1 205 ? -17.988 28.845 -6.967 1.00 35.44 205 MET A O 1
ATOM 1606 N N . THR A 1 206 ? -19.890 29.263 -8.066 1.00 31.91 206 THR A N 1
ATOM 1607 C CA . THR A 1 206 ? -19.313 30.169 -9.068 1.00 31.91 206 THR A CA 1
ATOM 1608 C C . THR A 1 206 ? -19.218 31.576 -8.480 1.00 31.91 206 THR A C 1
ATOM 1610 O O . THR A 1 206 ? -20.227 32.266 -8.339 1.00 31.91 206 THR A O 1
ATOM 1613 N N . ALA A 1 207 ? -18.002 32.000 -8.132 1.00 33.56 207 ALA A N 1
ATOM 1614 C CA . ALA A 1 207 ? -17.691 33.387 -7.802 1.00 33.56 207 ALA A CA 1
ATOM 1615 C C . ALA A 1 207 ? -17.652 34.241 -9.084 1.00 33.56 207 ALA A C 1
ATOM 1617 O O . ALA A 1 207 ? -16.990 33.883 -10.059 1.00 33.56 207 ALA A O 1
ATOM 1618 N N . ALA A 1 208 ? -18.375 35.363 -9.077 1.00 32.31 208 ALA A N 1
ATOM 1619 C CA . ALA A 1 208 ? -18.354 36.373 -10.133 1.00 32.31 208 ALA A CA 1
ATOM 1620 C C . ALA A 1 208 ? -17.005 37.131 -10.158 1.00 32.31 208 ALA A C 1
ATOM 1622 O O . ALA A 1 208 ? -16.401 37.318 -9.098 1.00 32.31 208 ALA A O 1
ATOM 1623 N N . PRO A 1 209 ? -16.519 37.596 -11.325 1.00 33.50 209 PRO A N 1
ATOM 1624 C CA . PRO A 1 209 ? -15.246 38.305 -11.410 1.00 33.50 209 PRO A CA 1
ATOM 1625 C C . PRO A 1 209 ? -15.381 39.770 -10.963 1.00 33.50 209 PRO A C 1
ATOM 1627 O O . PRO A 1 209 ? -16.302 40.478 -11.369 1.00 33.50 209 PRO A O 1
ATOM 1630 N N . ILE A 1 210 ? -14.431 40.227 -10.145 1.00 32.38 210 ILE A N 1
ATOM 1631 C CA . ILE A 1 210 ? -14.274 41.623 -9.714 1.00 32.38 210 ILE A CA 1
ATOM 1632 C C . ILE A 1 210 ? -13.429 42.365 -10.761 1.00 32.38 210 ILE A C 1
ATOM 1634 O O . ILE A 1 210 ? -12.357 41.899 -11.147 1.00 32.38 210 ILE A O 1
ATOM 1638 N N . ALA A 1 211 ? -13.930 43.511 -11.228 1.00 31.14 211 ALA A N 1
ATOM 1639 C CA . ALA A 1 211 ? -13.273 44.394 -12.187 1.00 31.14 211 ALA A CA 1
ATOM 1640 C C . ALA A 1 211 ? -12.051 45.101 -11.570 1.00 31.14 211 ALA A C 1
ATOM 1642 O O . ALA A 1 211 ? -12.111 45.586 -10.443 1.00 31.14 211 ALA A O 1
ATOM 1643 N N . ALA A 1 212 ? -10.951 45.176 -12.324 1.00 32.09 212 ALA A N 1
ATOM 1644 C CA . ALA A 1 212 ? -9.742 45.903 -11.946 1.00 32.09 212 ALA A CA 1
ATOM 1645 C C . ALA A 1 212 ? -9.802 47.356 -12.447 1.00 32.09 212 ALA A C 1
ATOM 1647 O O . ALA A 1 212 ? -9.910 47.609 -13.648 1.00 32.09 212 ALA A O 1
ATOM 1648 N N . GLU A 1 213 ? -9.707 48.301 -11.516 1.00 31.06 213 GLU A N 1
ATOM 1649 C CA . GLU A 1 213 ? -9.594 49.738 -11.761 1.00 31.06 213 GLU A CA 1
ATOM 1650 C C . GLU A 1 213 ? -8.127 50.104 -12.062 1.00 31.06 213 GLU A C 1
ATOM 1652 O O . GLU A 1 213 ? -7.215 49.754 -11.311 1.00 31.06 213 GLU A O 1
ATOM 1657 N N . LYS A 1 214 ? -7.881 50.771 -13.198 1.00 34.44 214 LYS A N 1
ATOM 1658 C CA . LYS A 1 214 ? -6.564 51.305 -13.579 1.00 34.44 214 LYS A CA 1
ATOM 1659 C C . LYS A 1 214 ? -6.326 52.634 -12.863 1.00 34.44 214 LYS A C 1
ATOM 1661 O O . LYS A 1 214 ? -7.039 53.595 -13.132 1.00 34.44 214 LYS A O 1
ATOM 1666 N N . VAL A 1 215 ? -5.263 52.723 -12.067 1.00 32.03 215 VAL A N 1
ATOM 1667 C CA . VAL A 1 215 ? -4.697 54.007 -11.628 1.00 32.03 215 VAL A CA 1
ATOM 1668 C C . VAL A 1 215 ? -3.527 54.361 -12.547 1.00 32.03 215 VAL A C 1
ATOM 1670 O O . VAL A 1 215 ? -2.563 53.606 -12.665 1.00 32.03 215 VAL A O 1
ATOM 1673 N N . SER A 1 216 ? -3.654 55.499 -13.230 1.00 33.66 216 SER A N 1
ATOM 1674 C CA . SER A 1 216 ? -2.620 56.133 -14.052 1.00 33.66 216 SER A CA 1
ATOM 1675 C C . SER A 1 216 ? -1.743 57.015 -13.163 1.00 33.66 216 SER A C 1
ATOM 1677 O O . SER A 1 216 ? -2.277 57.812 -12.394 1.00 33.66 216 SER A O 1
ATOM 1679 N N . ALA A 1 217 ? -0.421 56.900 -13.279 1.00 37.81 217 ALA A N 1
ATOM 1680 C CA . ALA A 1 217 ? 0.523 57.858 -12.709 1.00 37.81 217 ALA A CA 1
ATOM 1681 C C . ALA A 1 217 ? 0.955 58.847 -13.803 1.00 37.81 217 ALA A C 1
ATOM 1683 O O . ALA A 1 217 ? 1.299 58.419 -14.907 1.00 37.81 217 ALA A O 1
ATOM 1684 N N . ASN A 1 218 ? 0.882 60.141 -13.482 1.00 36.97 218 ASN A N 1
ATOM 1685 C CA . ASN A 1 218 ? 1.589 61.222 -14.176 1.00 36.97 218 ASN A CA 1
ATOM 1686 C C . ASN A 1 218 ? 3.037 61.294 -13.688 1.00 36.97 218 ASN A C 1
ATOM 1688 O O . ASN A 1 218 ? 3.256 60.983 -12.494 1.00 36.97 218 ASN A O 1
#

Mean predicted aligned error: 13.48 Å

Radius of gyration: 20.68 Å; Cα contacts (8 Å, |Δi|>4): 259; chains: 1; bounding box: 41×78×46 Å

Nearest PDB structures (foldseek):
  7ard-assembly1_V  TM=3.400E-01  e=6.945E+00  Polytomella sp. Pringsheim 198.80

Organism: Mucuna pruriens (NCBI:txid157652)

InterPro domains:
  IPR007321 Transposase (putative), gypsy type [PF04195] (29-78)

Sequence (218 aa):
MVRCGKKERVCHSAKAGEEPFVYMYETVFLDFGVTLPFDFFEVDVLHMLGIAPSQLHPNGWAAIQAFKVVCLVLEVLPSASTTTLRESINQLAPLPNTGLFTSYTASYKGFKSHFVKIKAAEAGHFCVDPTPLPRYWREPPKFKGLLRSQLSLEAKVDLQLLDGLPRGMNCMLKKQGVNMVELIRKARLTNETRSTGKKASNVGMTAAPIAAEKVSAN

Solvent-accessible surface area (backbone atoms only — not comparable to full-atom values): 13308 Å² total; per-residue (Å²): 119,41,82,61,55,96,88,58,55,80,64,58,65,78,56,93,93,49,76,72,52,34,35,35,47,50,58,45,42,75,76,54,60,54,63,83,47,30,49,66,49,63,48,44,37,34,58,74,52,48,31,9,70,49,69,52,50,67,39,34,55,42,50,55,47,53,46,48,52,51,23,50,78,67,75,43,81,67,48,41,74,66,53,44,57,66,30,53,86,91,45,54,36,43,42,91,92,74,31,56,49,56,86,45,48,62,79,79,73,87,52,91,84,40,48,32,40,36,60,57,55,102,88,49,60,72,36,74,52,88,70,84,69,53,44,40,66,53,82,60,63,89,71,83,63,64,55,81,84,76,45,53,73,67,54,45,53,55,43,52,59,61,66,70,50,67,77,52,53,62,60,56,51,62,74,68,72,57,54,64,65,62,52,52,53,52,44,47,60,58,49,52,59,53,52,54,52,58,57,61,68,67,71,76,73,81,79,80,87,82,85,84,83,85,84,83,81,133